Protein 3ST7 (pdb70)

Secondary structure (DSSP, 8-state):
-EEEETTTSHHHHHHHHHHHHH--PPEEE--TT--HHHHHHHHHH-SEEEE---SB-TT-STT-SSS--BHHHHHHHHHTT-SS--EEEEEEEGGGGS-SHHHHHHHHHHHHHHHHHHHH---EEEEEE-EEE-TTPPTTSS-HHHHHHHHHHTT-----S-TT-EEEEEEHHHHHHHHHHHHHT---EETTEE--S--EEEEHHHHHHHHHHHHHHHHHT----TTSHHHHHHHHHHHHTS-TT-S------EETTEEEEEEEE-SSS-EEEEEEE-TT-EEEEEE-SS--EEEEB-SSEEEEEEEETT----EEEEEETTB--EEEE-TTEEEEEEE-SS---B--B----SSS---EE---

Foldseek 3Di:
DEEEEQLLADLNVVLVVVDVVPHPDDYHYHYLPDDPVVLLVDLLVDQAYEYDDDQFHSPDDPVPPDDDRGPLVVSLVSNVNRPRQHAYEAAAAPLLVPPDPNNVSSVVSVVVVVVSCVVRVHHYAYEHFFAEAAFPHDAPPPHVLLVLLLQVLVVHDDDDDDQADKGKYDYSVLVSVQVVCVVVPHADDDPRHRYRPDIDIHTNNRSNVLSNCLNCCLVVQEDFPCVPPVSVRSSNRSLNSHDPVPNDDDWDADDPFFDKTWHHQYAAAFGKIKTKGAAFDKDFQKFFQPKKDKKWAQAAWWWKWWDAPVGDDIDIDTDHNVDTDIDIGDGRIGMMIHGHDNGMIIMGMRHDDPVPGRIGHHGD

InterPro domains:
  IPR001509 NAD-dependent epimerase/dehydratase [PF01370] (3-185)
  IPR011051 RmlC-like cupin domain superfamily [SSF51182] (241-365)
  IPR014710 RmlC-like jelly roll fold [G3DSA:2.60.120.10] (251-369)
  IPR029303 Capsular polysaccharide assembling protein CapF, C-terminal domain [PF14667] (256-365)
  IPR036291 NAD(P)-binding domain superfamily [SSF51735] (1-218)
  IPR050177 Bifunctional lipid A modification and metabolic enzymes [PTHR43245] (1-214)

Nearest PDB structures (foldseek):
  3st7-assembly1_A-2  TM=1.001E+00  e=7.036E-79  Staphylococcus aureus subsp. aureus Mu50
  2zkl-assembly1_A-2  TM=9.894E-01  e=1.187E-71  Staphylococcus aureus
  3vhr-assembly1_A-2  TM=9.778E-01  e=1.138E-66  Staphylococcus aureus subsp. aureus Mu50
  4yrd-assembly1_B  TM=9.609E-01  e=3.369E-65  Staphylococcus aureus subsp. aureus Mu50
  4yrd-assembly1_A  TM=9.686E-01  e=1.888E-64  Staphylococcus aureus subsp. aureus Mu50

Sequence (364 aa):
NIVITGAKGFVGKNLKADLTSTTDHHIFEVHRQTKEEELESALLKADFIVHLAGVNRPEHDKEFSLGNVSYLDHVLDILTRNTKKPAILLSSSIQATQDNPYGESKLQGEQLLREYAEEYGNTVYIYRWPNLFGKWCKPNYNSVIATFCYKIARNEEIQVNDRNVELTLNYVDDIVAEIKRAIEGTPTIENGVPTVPNVFKVTLGEIVDLLYKFKQSRLDRTLPKLDNLFEKDLYSTYLSYLPSTDFSYPLLNVDDRGSFTEFIKTPDRGQVSVNISKPGITKGNHWHHTKNEKFLVVSGKGVIRFRHVNDDEIIEYYVSGDKLEVVDIPVGYTHNIENLGDTDVTIWVNEFDPNQPDTYFLEV

B-factor: mean 70.46, std 17.51, range [41.71, 135.2]

Radius of gyration: 29.25 Å; Cα contacts (8 Å, |Δi|>4): 691; chains: 1; bounding box: 61×77×71 Å

Structure (mmCIF, N/CA/C/O backbone):
data_3ST7
#
_entry.id   3ST7
#
_cell.length_a   119.530
_cell.length_b   119.530
_cell.length_c   129.450
_cell.angle_alpha   90.000
_cell.angle_beta   90.000
_cell.angle_gamma   120.000
#
_symmetry.space_group_name_H-M   'P 32 2 1'
#
loop_
_entity.id
_entity.type
_entity.pdbx_description
1 polymer 'Capsular polysaccharide synthesis enzyme Cap5F'
2 non-polymer 'ZINC ION'
3 non-polymer GLYCEROL
4 water water
#
loop_
_atom_site.group_PDB
_atom_site.id
_atom_site.type_symbol
_atom_site.label_atom_id
_atom_site.label_alt_id
_atom_site.label_comp_id
_atom_site.label_asym_id
_atom_site.label_entity_id
_atom_site.label_seq_id
_atom_site.pdbx_PDB_ins_code
_atom_site.Cartn_x
_atom_site.Cartn_y
_atom_site.Cartn_z
_atom_site.occupancy
_atom_site.B_iso_or_equiv
_atom_site.auth_seq_id
_atom_site.auth_comp_id
_atom_site.auth_asym_id
_atom_site.auth_atom_id
_atom_site.pdbx_PDB_model_num
ATOM 9 N N . ASN A 1 2 ? -56.122 42.205 7.996 1.00 92.90 2 ASN A N 1
ATOM 10 C CA . ASN A 1 2 ? -56.240 41.737 6.609 1.00 89.31 2 ASN A CA 1
ATOM 11 C C . ASN A 1 2 ? -55.076 40.817 6.194 1.00 84.33 2 ASN A C 1
ATOM 12 O O . ASN A 1 2 ? -53.914 41.228 6.195 1.00 83.78 2 ASN A O 1
ATOM 17 N N . ILE A 1 3 ? -55.397 39.581 5.826 1.00 79.91 3 ILE A N 1
ATOM 18 C CA . ILE A 1 3 ? -54.378 38.586 5.454 1.00 75.35 3 ILE A CA 1
ATOM 19 C C . ILE A 1 3 ? -54.545 38.154 4.008 1.00 73.68 3 ILE A C 1
ATOM 20 O O . ILE A 1 3 ? -55.612 37.667 3.632 1.00 73.71 3 ILE A O 1
ATOM 25 N N . VAL A 1 4 ? -53.518 38.335 3.183 1.00 71.95 4 VAL A N 1
ATOM 26 C CA . VAL A 1 4 ? -53.638 37.807 1.836 1.00 70.70 4 VAL A CA 1
ATOM 27 C C . VAL A 1 4 ? -52.848 36.535 1.691 1.00 67.62 4 VAL A C 1
ATOM 28 O O . VAL A 1 4 ? -51.736 36.410 2.184 1.00 66.37 4 VAL A O 1
ATOM 32 N N . ILE A 1 5 ? -53.486 35.578 1.040 1.00 66.78 5 ILE A N 1
ATOM 33 C CA . ILE A 1 5 ? -52.905 34.296 0.751 1.00 64.32 5 ILE A CA 1
ATOM 34 C C . ILE A 1 5 ? -52.739 34.222 -0.754 1.00 64.92 5 ILE A C 1
ATOM 35 O O . ILE A 1 5 ? -53.722 34.126 -1.480 1.00 66.16 5 ILE A O 1
ATOM 40 N N . THR A 1 6 ? -51.506 34.300 -1.233 1.00 64.65 6 THR A N 1
ATOM 41 C CA . THR A 1 6 ? -51.250 34.041 -2.650 1.00 65.19 6 THR A CA 1
ATOM 42 C C . THR A 1 6 ? -51.152 32.516 -2.801 1.00 63.95 6 THR A C 1
ATOM 43 O O . THR A 1 6 ? -50.863 31.810 -1.839 1.00 61.83 6 THR A O 1
ATOM 47 N N . GLY A 1 7 ? -51.426 32.015 -3.999 1.00 65.16 7 GLY A N 1
ATOM 48 C CA . GLY A 1 7 ? -51.478 30.581 -4.240 1.00 64.17 7 GLY A CA 1
ATOM 49 C C . GLY A 1 7 ? -52.617 29.957 -3.470 1.00 64.23 7 GLY A C 1
ATOM 50 O O . GLY A 1 7 ? -52.524 28.803 -3.046 1.00 62.77 7 GLY A O 1
ATOM 51 N N . ALA A 1 8 ? -53.704 30.710 -3.309 1.00 65.99 8 ALA A N 1
ATOM 52 C CA . ALA A 1 8 ? -54.818 30.303 -2.439 1.00 66.31 8 ALA A CA 1
ATOM 53 C C . ALA A 1 8 ? -55.559 29.044 -2.884 1.00 66.39 8 ALA A C 1
ATOM 54 O O . ALA A 1 8 ? -56.266 28.433 -2.087 1.00 65.67 8 ALA A O 1
ATOM 56 N N . LYS A 1 9 ? -55.408 28.668 -4.148 1.00 67.54 9 LYS A N 1
ATOM 57 C CA . LYS A 1 9 ? -56.110 27.511 -4.705 1.00 68.49 9 LYS A CA 1
ATOM 58 C C . LYS A 1 9 ? -55.239 26.256 -4.626 1.00 66.11 9 LYS A C 1
ATOM 59 O O . LYS A 1 9 ? -55.648 25.167 -5.050 1.00 66.48 9 LYS A O 1
ATOM 65 N N . GLY A 1 10 ? -54.036 26.407 -4.093 1.00 63.68 10 GLY A N 1
ATOM 66 C CA . GLY A 1 10 ? -53.166 25.277 -3.898 1.00 61.47 10 GLY A CA 1
ATOM 67 C C . GLY A 1 10 ? -53.517 24.523 -2.630 1.00 60.01 10 GLY A C 1
ATOM 68 O O . GLY A 1 10 ? -54.307 24.975 -1.787 1.00 59.89 10 GLY A O 1
ATOM 69 N N . PHE A 1 11 ? -52.902 23.362 -2.509 1.00 58.49 11 PHE A N 1
ATOM 70 C CA . PHE A 1 11 ? -53.014 22.477 -1.357 1.00 56.71 11 PHE A CA 1
ATOM 71 C C . PHE A 1 11 ? -52.918 23.196 -0.012 1.00 55.09 11 PHE A C 1
ATOM 72 O O . PHE A 1 11 ? -53.864 23.166 0.763 1.00 54.67 11 PHE A O 1
ATOM 80 N N . VAL A 1 12 ? -51.801 23.861 0.259 1.00 54.33 12 VAL A N 1
ATOM 81 C CA . VAL A 1 12 ? -51.634 24.538 1.555 1.00 53.60 12 VAL A CA 1
ATOM 82 C C . VAL A 1 12 ? -52.631 25.707 1.708 1.00 55.26 12 VAL A C 1
ATOM 83 O O . VAL A 1 12 ? -53.199 25.907 2.777 1.00 54.97 12 VAL A O 1
ATOM 87 N N . GLY A 1 13 ? -52.841 26.464 0.623 1.00 56.95 13 GLY A N 1
ATOM 88 C CA . GLY A 1 13 ? -53.721 27.613 0.623 1.00 58.64 13 GLY A CA 1
ATOM 89 C C . GLY A 1 13 ? -55.132 27.255 1.020 1.00 59.69 13 GLY A C 1
ATOM 90 O O . GLY A 1 13 ? -55.697 27.880 1.906 1.00 60.01 13 GLY A O 1
ATOM 91 N N . LYS A 1 14 ? -55.700 26.241 0.369 1.00 60.71 14 LYS A N 1
ATOM 92 C CA . LYS A 1 14 ? -57.050 25.763 0.694 1.00 61.99 14 LYS A CA 1
ATOM 93 C C . LYS A 1 14 ? -57.134 25.365 2.164 1.00 60.50 14 LYS A C 1
ATOM 94 O O . LYS A 1 14 ? -58.090 25.714 2.844 1.00 61.75 14 LYS A O 1
ATOM 100 N N . ASN A 1 15 ? -56.118 24.654 2.640 1.00 58.45 15 ASN A N 1
ATOM 101 C CA . ASN A 1 15 ? -56.029 24.250 4.033 1.00 57.28 15 ASN A CA 1
ATOM 102 C C . ASN A 1 15 ? -55.928 25.404 5.006 1.00 58.06 15 ASN A C 1
ATOM 103 O O . ASN A 1 15 ? -56.635 25.422 6.016 1.00 58.72 15 ASN A O 1
ATOM 108 N N . LEU A 1 16 ? -55.050 26.365 4.705 1.00 57.87 16 LEU A N 1
ATOM 109 C CA . LEU A 1 16 ? -54.853 27.518 5.557 1.00 58.38 16 LEU A CA 1
ATOM 110 C C . LEU A 1 16 ? -56.115 28.374 5.581 1.00 60.30 16 LEU A C 1
ATOM 111 O O . LEU A 1 16 ? -56.526 28.873 6.627 1.00 60.50 16 LEU A O 1
ATOM 116 N N . LYS A 1 17 ? -56.723 28.530 4.416 1.00 61.51 17 LYS A N 1
ATOM 117 C CA . LYS A 1 17 ? -57.927 29.335 4.276 1.00 64.46 17 LYS A CA 1
ATOM 118 C C . LYS A 1 17 ? -59.062 28.750 5.130 1.00 64.14 17 LYS A C 1
ATOM 119 O O . LYS A 1 17 ? -59.688 29.473 5.901 1.00 65.74 17 LYS A O 1
ATOM 125 N N . ALA A 1 18 ? -59.316 27.449 5.000 1.00 62.46 18 ALA A N 1
ATOM 126 C CA . ALA A 1 18 ? -60.386 26.808 5.760 1.00 62.13 18 ALA A CA 1
ATOM 127 C C . ALA A 1 18 ? -60.173 27.015 7.253 1.00 61.53 18 ALA A C 1
ATOM 128 O O . ALA A 1 18 ? -61.107 27.402 7.955 1.00 62.91 18 ALA A O 1
ATOM 130 N N . ASP A 1 19 ? -58.946 26.789 7.722 1.00 59.50 19 ASP A N 1
ATOM 131 C CA . ASP A 1 19 ? -58.610 27.028 9.121 1.00 60.09 19 ASP A CA 1
ATOM 132 C C . ASP A 1 19 ? -58.803 28.461 9.601 1.00 62.47 19 ASP A C 1
ATOM 133 O O . ASP A 1 19 ? -59.441 28.687 10.628 1.00 63.91 19 ASP A O 1
ATOM 138 N N . LEU A 1 20 ? -58.246 29.423 8.867 1.00 63.61 20 LEU A N 1
ATOM 139 C CA . LEU A 1 20 ? -58.235 30.819 9.291 1.00 65.95 20 LEU A CA 1
ATOM 140 C C . LEU A 1 20 ? -59.620 31.404 9.409 1.00 68.79 20 LEU A C 1
ATOM 141 O O . LEU A 1 20 ? -59.901 32.124 10.363 1.00 70.29 20 LEU A O 1
ATOM 146 N N . THR A 1 21 ? -60.485 31.099 8.448 1.00 70.13 21 THR A N 1
ATOM 147 C CA . THR A 1 21 ? -61.850 31.607 8.489 1.00 74.01 21 THR A CA 1
ATOM 148 C C . THR A 1 21 ? -62.659 30.917 9.589 1.00 74.32 21 THR A C 1
ATOM 149 O O . THR A 1 21 ? -63.658 31.459 10.057 1.00 76.89 21 THR A O 1
ATOM 153 N N . SER A 1 22 ? -62.215 29.734 10.005 1.00 72.43 22 SER A N 1
ATOM 154 C CA . SER A 1 22 ? -62.853 29.006 11.093 1.00 72.72 22 SER A CA 1
ATOM 155 C C . SER A 1 22 ? -62.335 29.382 12.471 1.00 72.70 22 SER A C 1
ATOM 156 O O . SER A 1 22 ? -63.125 29.509 13.387 1.00 74.43 22 SER A O 1
ATOM 159 N N . THR A 1 23 ? -61.026 29.554 12.631 1.00 71.35 23 THR A N 1
ATOM 160 C CA . THR A 1 23 ? -60.464 29.755 13.965 1.00 71.30 23 THR A CA 1
ATOM 161 C C . THR A 1 23 ? -60.090 31.202 14.319 1.00 73.74 23 THR A C 1
ATOM 162 O O . THR A 1 23 ? -59.572 31.449 15.413 1.00 74.24 23 THR A O 1
ATOM 166 N N . THR A 1 24 ? -60.337 32.156 13.417 1.00 75.23 24 THR A N 1
ATOM 167 C CA . THR A 1 24 ? -59.963 33.555 13.670 1.00 77.18 24 THR A CA 1
ATOM 168 C C . THR A 1 24 ? -60.975 34.540 13.101 1.00 80.32 24 THR A C 1
ATOM 169 O O . THR A 1 24 ? -61.847 34.159 12.322 1.00 80.47 24 THR A O 1
ATOM 173 N N . ASP A 1 25 ? -60.831 35.812 13.487 1.00 83.22 25 ASP A N 1
ATOM 174 C CA . ASP A 1 25 ? -61.682 36.904 12.996 1.00 86.50 25 ASP A CA 1
ATOM 175 C C . ASP A 1 25 ? -61.032 37.706 11.846 1.00 86.28 25 ASP A C 1
ATOM 176 O O . ASP A 1 25 ? -61.581 38.735 11.415 1.00 88.64 25 ASP A O 1
ATOM 181 N N . HIS A 1 26 ? -59.874 37.246 11.362 1.00 82.95 26 HIS A N 1
ATOM 182 C CA . HIS A 1 26 ? -59.150 37.941 10.295 1.00 82.69 26 HIS A CA 1
ATOM 183 C C . HIS A 1 26 ? -59.930 37.940 8.995 1.00 83.25 26 HIS A C 1
ATOM 184 O O . HIS A 1 26 ? -60.667 37.002 8.720 1.00 81.95 26 HIS A O 1
ATOM 191 N N . HIS A 1 27 ? -59.786 39.005 8.209 1.00 85.04 27 HIS A N 1
ATOM 192 C CA . HIS A 1 27 ? -60.372 39.035 6.875 1.00 86.26 27 HIS A CA 1
ATOM 193 C C . HIS A 1 27 ? -59.382 38.374 5.901 1.00 83.27 27 HIS A C 1
ATOM 194 O O . HIS A 1 27 ? -58.232 38.812 5.775 1.00 82.78 27 HIS A O 1
ATOM 201 N N . ILE A 1 28 ? -59.819 37.307 5.236 1.00 81.25 28 ILE A N 1
ATOM 202 C CA . ILE A 1 28 ? -58.930 36.535 4.371 1.00 78.37 28 ILE A CA 1
ATOM 203 C C . ILE A 1 28 ? -59.163 36.866 2.895 1.00 79.99 28 ILE A C 1
ATOM 204 O O . ILE A 1 28 ? -60.291 36.798 2.397 1.00 81.69 28 ILE A O 1
ATOM 209 N N . PHE A 1 29 ? -58.094 37.250 2.205 1.00 79.56 29 PHE A N 1
ATOM 210 C CA . PHE A 1 29 ? -58.194 37.620 0.802 1.00 81.57 29 PHE A CA 1
ATOM 211 C C . PHE A 1 29 ? -57.438 36.589 0.015 1.00 79.57 29 PHE A C 1
ATOM 212 O O . PHE A 1 29 ? -56.232 36.453 0.175 1.00 78.00 29 PHE A O 1
ATOM 220 N N . GLU A 1 30 ? -58.134 35.875 -0.851 1.00 80.47 30 GLU A N 1
ATOM 221 C CA . GLU A 1 30 ? -57.509 34.792 -1.595 1.00 79.69 30 GLU A CA 1
ATOM 222 C C . GLU A 1 30 ? -57.054 35.288 -2.939 1.00 80.74 30 GLU A C 1
ATOM 223 O O . GLU A 1 30 ? -57.858 35.825 -3.686 1.00 83.21 30 GLU A O 1
ATOM 229 N N . VAL A 1 31 ? -55.781 35.115 -3.272 1.00 79.57 31 VAL A N 1
ATOM 230 C CA . VAL A 1 31 ? -55.374 35.374 -4.657 1.00 81.36 31 VAL A CA 1
ATOM 231 C C . VAL A 1 31 ? -54.778 34.138 -5.305 1.00 80.70 31 VAL A C 1
ATOM 232 O O . VAL A 1 31 ? -54.148 33.316 -4.640 1.00 78.23 31 VAL A O 1
ATOM 236 N N . HIS A 1 32 ? -55.013 34.006 -6.604 1.00 83.57 32 HIS A N 1
ATOM 237 C CA . HIS A 1 32 ? -54.625 32.806 -7.323 1.00 84.55 32 HIS A CA 1
ATOM 238 C C . HIS A 1 32 ? -54.343 33.069 -8.799 1.00 87.59 32 HIS A C 1
ATOM 239 O O . HIS A 1 32 ? -54.141 34.218 -9.221 1.00 88.98 32 HIS A O 1
ATOM 246 N N . ARG A 1 33 ? -54.317 31.987 -9.575 1.00 89.25 33 ARG A N 1
ATOM 247 C CA . ARG A 1 33 ? -53.973 32.050 -10.998 1.00 92.43 33 ARG A CA 1
ATOM 248 C C . ARG A 1 33 ? -54.954 32.933 -11.778 1.00 95.52 33 ARG A C 1
ATOM 249 O O . ARG A 1 33 ? -54.540 33.823 -12.536 1.00 97.28 33 ARG A O 1
ATOM 257 N N . GLN A 1 34 ? -56.249 32.709 -11.544 1.00 96.54 34 GLN A N 1
ATOM 258 C CA . GLN A 1 34 ? -57.322 33.398 -12.277 1.00 99.90 34 GLN A CA 1
ATOM 259 C C . GLN A 1 34 ? -57.622 34.823 -11.794 1.00 100.20 34 GLN A C 1
ATOM 260 O O . GLN A 1 34 ? -58.425 35.512 -12.419 1.00 103.33 34 GLN A O 1
ATOM 266 N N . THR A 1 35 ? -57.002 35.252 -10.690 1.00 97.04 35 THR A N 1
ATOM 267 C CA . THR A 1 35 ? -57.263 36.571 -10.101 1.00 96.83 35 THR A CA 1
ATOM 268 C C . THR A 1 35 ? -56.912 37.708 -11.061 1.00 98.92 35 THR A C 1
ATOM 269 O O . THR A 1 35 ? -55.756 37.852 -11.457 1.00 97.93 35 THR A O 1
ATOM 273 N N . LYS A 1 36 ? -57.925 38.501 -11.426 1.00 101.50 36 LYS A N 1
ATOM 274 C CA . LYS A 1 36 ? -57.753 39.687 -12.279 1.00 103.95 36 LYS A CA 1
ATOM 275 C C . LYS A 1 36 ? -56.689 40.612 -11.694 1.00 102.36 36 LYS A C 1
ATOM 276 O O . LYS A 1 36 ? -56.534 40.694 -10.475 1.00 100.53 36 LYS A O 1
ATOM 282 N N . GLU A 1 37 ? -55.956 41.295 -12.562 1.00 102.81 37 GLU A N 1
ATOM 283 C CA . GLU A 1 37 ? -54.857 42.142 -12.126 1.00 101.72 37 GLU A CA 1
ATOM 284 C C . GLU A 1 37 ? -55.275 43.227 -11.126 1.00 102.29 37 GLU A C 1
ATOM 285 O O . GLU A 1 37 ? -54.546 43.515 -10.183 1.00 100.66 37 GLU A O 1
ATOM 291 N N . GLU A 1 38 ? -56.450 43.813 -11.324 1.00 104.75 38 GLU A N 1
ATOM 292 C CA . GLU A 1 38 ? -56.889 44.938 -10.495 1.00 106.21 38 GLU A CA 1
ATOM 293 C C . GLU A 1 38 ? -57.233 44.536 -9.054 1.00 103.74 38 GLU A C 1
ATOM 294 O O . GLU A 1 38 ? -56.922 45.263 -8.111 1.00 103.39 38 GLU A O 1
ATOM 300 N N . GLU A 1 39 ? -57.847 43.368 -8.888 1.00 101.88 39 GLU A N 1
ATOM 301 C CA . GLU A 1 39 ? -58.163 42.859 -7.548 1.00 100.00 39 GLU A CA 1
ATOM 302 C C . GLU A 1 39 ? -56.959 42.308 -6.760 1.00 95.57 39 GLU A C 1
ATOM 303 O O . GLU A 1 39 ? -57.037 42.169 -5.547 1.00 94.18 39 GLU A O 1
ATOM 309 N N . LEU A 1 40 ? -55.861 42.015 -7.460 1.00 93.30 40 LEU A N 1
ATOM 310 C CA . LEU A 1 40 ? -54.578 41.667 -6.847 1.00 89.49 40 LEU A CA 1
ATOM 311 C C . LEU A 1 40 ? -53.987 42.894 -6.176 1.00 90.14 40 LEU A C 1
ATOM 312 O O . LEU A 1 40 ? -53.596 42.848 -5.013 1.00 88.38 40 LEU A O 1
ATOM 317 N N . GLU A 1 41 ? -53.902 43.981 -6.945 1.00 92.51 41 GLU A N 1
ATOM 318 C CA . GLU A 1 41 ? -53.422 45.268 -6.466 1.00 94.01 41 GLU A CA 1
ATOM 319 C C . GLU A 1 41 ? -54.277 45.695 -5.277 1.00 94.61 41 GLU A C 1
ATOM 320 O O . GLU A 1 41 ? -53.765 46.171 -4.266 1.00 94.10 41 GLU A O 1
ATOM 326 N N . SER A 1 42 ? -55.583 45.487 -5.408 1.00 95.65 42 SER A N 1
ATOM 327 C CA . SER A 1 42 ? -56.550 45.887 -4.407 1.00 96.95 42 SER A CA 1
ATOM 328 C C . SER A 1 42 ? -56.319 45.157 -3.086 1.00 93.91 42 SER A C 1
ATOM 329 O O . SER A 1 42 ? -56.212 45.784 -2.030 1.00 94.74 42 SER A O 1
ATOM 332 N N . ALA A 1 43 ? -56.226 43.834 -3.155 1.00 90.34 43 ALA A N 1
ATOM 333 C CA . ALA A 1 43 ? -55.968 43.014 -1.976 1.00 87.16 43 ALA A CA 1
ATOM 334 C C . ALA A 1 43 ? -54.617 43.317 -1.313 1.00 85.66 43 ALA A C 1
ATOM 335 O O . ALA A 1 43 ? -54.543 43.451 -0.089 1.00 85.78 43 ALA A O 1
ATOM 337 N N . LEU A 1 44 ? -53.559 43.435 -2.112 1.00 84.67 44 LEU A N 1
ATOM 338 C CA . LEU A 1 44 ? -52.219 43.669 -1.575 1.00 83.50 44 LEU A CA 1
ATOM 339 C C . LEU 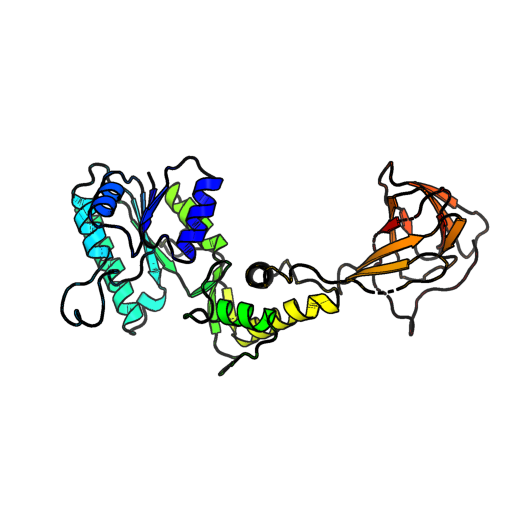A 1 44 ? -52.086 44.990 -0.839 1.00 86.01 44 LEU A C 1
ATOM 340 O O . LEU A 1 44 ? -51.394 45.067 0.164 1.00 85.71 44 LEU A O 1
ATOM 345 N N . LEU A 1 45 ? -52.748 46.027 -1.338 1.00 89.36 45 LEU A N 1
ATOM 346 C CA . LEU A 1 45 ? -52.685 47.351 -0.719 1.00 92.46 45 LEU A CA 1
ATOM 347 C C . LEU A 1 45 ? -53.421 47.428 0.618 1.00 93.44 45 LEU A C 1
ATOM 348 O O . LEU A 1 45 ? -53.057 48.242 1.470 1.00 95.10 45 LEU A O 1
ATOM 353 N N . LYS A 1 46 ? -54.445 46.585 0.789 1.00 92.66 46 LYS A N 1
ATOM 354 C CA . LYS A 1 46 ? -55.237 46.517 2.022 1.00 93.34 46 LYS A CA 1
ATOM 355 C C . LYS A 1 46 ? -54.553 45.678 3.099 1.00 90.39 46 LYS A C 1
ATOM 356 O O . LYS A 1 46 ? -55.007 45.655 4.247 1.00 91.23 46 LYS A O 1
ATOM 362 N N . ALA A 1 47 ? -53.480 44.984 2.723 1.00 87.12 47 ALA A N 1
ATOM 363 C CA . ALA A 1 47 ? -52.960 43.850 3.491 1.00 83.67 47 ALA A CA 1
ATOM 364 C C . ALA A 1 47 ? -52.150 44.201 4.739 1.00 83.41 47 ALA A C 1
ATOM 365 O O . ALA A 1 47 ? -51.367 45.144 4.727 1.00 84.92 47 ALA A O 1
ATOM 367 N N . ASP A 1 48 ? -52.323 43.404 5.792 1.00 81.51 48 ASP A N 1
ATOM 368 C CA . ASP A 1 48 ? -51.540 43.520 7.017 1.00 81.10 48 ASP A CA 1
ATOM 369 C C . ASP A 1 48 ? -50.533 42.387 7.171 1.00 77.71 48 ASP A C 1
ATOM 370 O O . ASP A 1 48 ? -49.553 42.530 7.911 1.00 77.88 48 ASP A O 1
ATOM 375 N N . PHE A 1 49 ? -50.799 41.261 6.501 1.00 74.25 49 PHE A N 1
ATOM 376 C CA . PHE A 1 49 ? -49.899 40.116 6.460 1.00 70.64 49 PHE A CA 1
ATOM 377 C C . PHE A 1 49 ? -50.010 39.458 5.070 1.00 69.08 49 PHE A C 1
ATOM 378 O O . PHE A 1 49 ? -51.118 39.297 4.543 1.00 69.49 49 PHE A O 1
ATOM 386 N N . ILE A 1 50 ? -48.878 39.095 4.467 1.00 67.14 50 ILE A N 1
ATOM 387 C CA . ILE A 1 50 ? -48.885 38.358 3.200 1.00 65.13 50 ILE A CA 1
ATOM 388 C C . ILE A 1 50 ? -48.381 36.929 3.409 1.00 62.57 50 ILE A C 1
ATOM 389 O O . ILE A 1 50 ? -47.244 36.721 3.859 1.00 61.81 50 ILE A O 1
ATOM 394 N N . VAL A 1 51 ? -49.219 35.946 3.083 1.00 60.85 51 VAL A N 1
ATOM 395 C CA . VAL A 1 51 ? -48.790 34.562 3.147 1.00 58.79 51 VAL A CA 1
ATOM 396 C C . VAL A 1 51 ? -48.538 34.148 1.712 1.00 59.24 51 VAL A C 1
ATOM 397 O O . VAL A 1 51 ? -49.481 33.931 0.946 1.00 59.60 51 VAL A O 1
ATOM 401 N N . HIS A 1 52 ? -47.264 34.075 1.331 1.00 59.74 52 HIS A N 1
ATOM 402 C CA . HIS A 1 52 ? -46.929 33.872 -0.072 1.00 61.01 52 HIS A CA 1
ATOM 403 C C . HIS A 1 52 ? -46.641 32.421 -0.431 1.00 60.56 52 HIS A C 1
ATOM 404 O O . HIS A 1 52 ? -45.533 31.931 -0.263 1.00 59.79 52 HIS A O 1
ATOM 411 N N . LEU A 1 53 ? -47.658 31.774 -0.984 1.00 62.02 53 LEU A N 1
ATOM 412 C CA . LEU A 1 53 ? -47.668 30.339 -1.209 1.00 62.75 53 LEU A CA 1
ATOM 413 C C . LEU A 1 53 ? -47.619 29.997 -2.699 1.00 65.34 53 LEU A C 1
ATOM 414 O O . LEU A 1 53 ? -47.478 28.839 -3.066 1.00 64.57 53 LEU A O 1
ATOM 419 N N . ALA A 1 54 ? -47.733 31.010 -3.552 1.00 69.37 54 ALA A N 1
ATOM 420 C CA . ALA A 1 54 ? -47.749 30.813 -5.000 1.00 73.44 54 ALA A CA 1
ATOM 421 C C . ALA A 1 54 ? -46.471 30.164 -5.530 1.00 75.58 54 ALA A C 1
ATOM 422 O O . ALA A 1 54 ? -45.396 30.347 -4.969 1.00 75.31 54 ALA A O 1
ATOM 424 N N . GLY A 1 55 ? -46.600 29.412 -6.623 1.00 79.25 55 GLY A N 1
ATOM 425 C CA . GLY A 1 55 ? -45.434 28.933 -7.392 1.00 83.65 55 GLY A CA 1
ATOM 426 C C . GLY A 1 55 ? -44.564 30.066 -7.952 1.00 87.29 55 GLY A C 1
ATOM 427 O O . GLY A 1 55 ? -44.925 31.246 -7.843 1.00 88.16 55 GLY A O 1
ATOM 428 N N . VAL A 1 56 ? -43.432 29.716 -8.567 1.00 90.08 56 VAL A N 1
ATOM 429 C CA . VAL A 1 56 ? -42.424 30.722 -8.940 1.00 93.74 56 VAL A CA 1
ATOM 430 C C . VAL A 1 56 ? -42.803 31.581 -10.197 1.00 97.28 56 VAL A C 1
ATOM 431 O O . VAL A 1 56 ? -42.455 32.776 -10.285 1.00 97.92 56 VAL A O 1
ATOM 435 N N . ASN A 1 57 ? -43.539 30.957 -11.129 1.00 100.22 57 ASN A N 1
ATOM 436 C CA . ASN A 1 57 ? -43.991 31.579 -12.393 1.00 104.14 57 ASN A CA 1
ATOM 437 C C . ASN A 1 57 ? -45.402 32.192 -12.293 1.00 105.75 57 ASN A C 1
ATOM 438 O O . ASN A 1 57 ? -46.254 31.720 -11.510 1.00 104.26 57 ASN A O 1
ATOM 443 N N . ARG A 1 58 ? -45.638 33.241 -13.087 1.00 109.11 58 ARG A N 1
ATOM 444 C CA . ARG A 1 58 ? -46.953 33.900 -13.133 1.00 111.83 58 ARG A CA 1
ATOM 445 C C . ARG A 1 58 ? -47.986 33.017 -13.850 1.00 113.95 58 ARG A C 1
ATOM 446 O O . ARG A 1 58 ? -47.636 32.313 -14.810 1.00 115.26 58 ARG A O 1
ATOM 454 N N . PRO A 1 59 ? -49.255 33.032 -13.375 1.00 114.94 59 PRO A N 1
ATOM 455 C CA . PRO A 1 59 ? -50.406 32.446 -14.089 1.00 116.73 59 PRO A CA 1
ATOM 456 C C . PRO A 1 59 ? -50.401 32.671 -15.608 1.00 119.63 59 PRO A C 1
ATOM 457 O O . PRO A 1 59 ? -50.865 31.805 -16.354 1.00 120.53 59 PRO A O 1
ATOM 461 N N . GLU A 1 60 ? -49.874 33.819 -16.044 1.00 121.18 60 GLU A N 1
ATOM 462 C CA . GLU A 1 60 ? -49.800 34.177 -17.472 1.00 124.40 60 GLU A CA 1
ATOM 463 C C . GLU A 1 60 ? -48.705 33.426 -18.243 1.00 124.70 60 GLU A C 1
ATOM 464 O O . GLU A 1 60 ? -48.763 33.350 -19.481 1.00 127.04 60 GLU A O 1
ATOM 470 N N . HIS A 1 61 ? -47.717 32.883 -17.517 1.00 122.58 61 HIS A N 1
ATOM 471 C CA . HIS A 1 61 ? -46.633 32.100 -18.137 1.00 122.84 61 HIS A CA 1
ATOM 472 C C . HIS A 1 61 ? -47.139 30.836 -18.852 1.00 123.60 61 HIS A C 1
ATOM 473 O O . HIS A 1 61 ? -47.816 29.972 -18.267 1.00 122.31 61 HIS A O 1
ATOM 480 N N . ASP A 1 62 ? -46.781 30.765 -20.131 1.00 125.55 62 ASP A N 1
ATOM 481 C CA . ASP A 1 62 ? -47.190 29.716 -21.040 1.00 126.92 62 ASP A CA 1
ATOM 482 C C . ASP A 1 62 ? -46.092 29.658 -22.108 1.00 128.37 62 ASP A C 1
ATOM 483 O O . ASP A 1 62 ? -45.064 30.353 -21.989 1.00 127.86 62 ASP A O 1
ATOM 488 N N . LYS A 1 63 ? -46.310 28.850 -23.152 1.00 129.96 63 LYS A N 1
ATOM 489 C CA . LYS A 1 63 ? -45.287 28.580 -24.178 1.00 130.97 63 LYS A CA 1
ATOM 490 C C . LYS A 1 63 ? -44.711 29.829 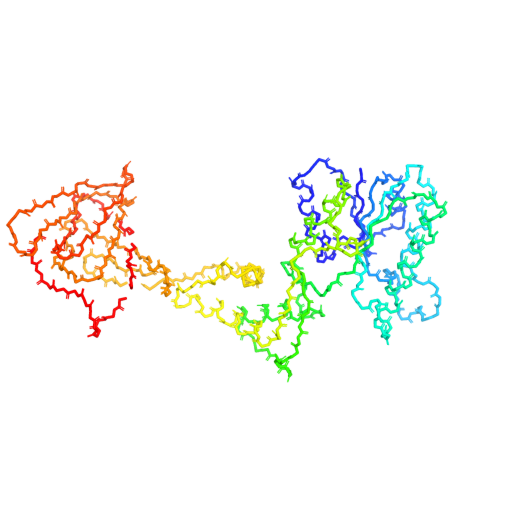-24.867 1.00 131.56 63 LYS A C 1
ATOM 491 O O . LYS A 1 63 ? -43.564 29.790 -25.332 1.00 132.41 63 LYS A O 1
ATOM 497 N N . GLU A 1 64 ? -45.489 30.922 -24.916 1.00 130.78 64 GLU A N 1
ATOM 498 C CA . GLU A 1 64 ? -45.068 32.188 -25.571 1.00 130.86 64 GLU A CA 1
ATOM 499 C C . GLU A 1 64 ? -43.825 32.795 -24.901 1.00 127.47 64 GLU A C 1
ATOM 500 O O . GLU A 1 64 ? -42.847 33.127 -25.592 1.00 128.61 64 GLU A O 1
ATOM 506 N N . PHE A 1 65 ? -43.882 32.904 -23.560 1.00 122.59 65 PHE A N 1
ATOM 507 C CA . PHE A 1 65 ? -42.829 33.513 -22.714 1.00 118.47 65 PHE A CA 1
ATOM 508 C C . PHE A 1 65 ? -41.767 32.508 -22.238 1.00 115.40 65 PHE A C 1
ATOM 509 O O . PHE A 1 65 ? -41.854 31.950 -21.131 1.00 112.89 65 PHE A O 1
ATOM 517 N N . SER A 1 66 ? -40.780 32.280 -23.100 1.00 114.91 66 SER A N 1
ATOM 518 C CA . SER A 1 66 ? -39.579 31.538 -22.748 1.00 111.85 66 SER A CA 1
ATOM 519 C C . SER A 1 66 ? -38.523 32.555 -22.311 1.00 109.69 66 SER A C 1
ATOM 520 O O . SER A 1 66 ? -37.728 32.301 -21.402 1.00 108.20 66 SER A O 1
ATOM 523 N N . LEU A 1 67 ? -38.550 33.715 -22.960 1.00 109.11 67 LEU A N 1
ATOM 524 C CA . LEU A 1 67 ? -37.757 34.882 -22.575 1.00 106.72 67 LEU A CA 1
ATOM 525 C C . LEU A 1 67 ? -38.622 35.816 -21.723 1.00 104.41 67 LEU A C 1
ATOM 526 O O . LEU A 1 67 ? -39.845 35.852 -21.890 1.00 105.07 67 LEU A O 1
ATOM 531 N N . GLY A 1 68 ? -38.002 36.560 -20.809 1.00 101.43 68 GLY A N 1
ATOM 532 C CA . GLY A 1 68 ? -38.726 37.561 -20.020 1.00 98.34 68 GLY A CA 1
ATOM 533 C C . GLY A 1 68 ? -38.873 37.261 -18.539 1.00 93.88 68 GLY A C 1
ATOM 534 O O . GLY A 1 68 ? -38.919 36.103 -18.139 1.00 92.38 68 GLY A O 1
ATOM 535 N N . ASN A 1 69 ? -38.941 38.324 -17.735 1.00 92.01 69 ASN A N 1
ATOM 536 C CA . ASN A 1 69 ? -39.149 38.235 -16.287 1.00 88.22 69 ASN A CA 1
ATOM 537 C C . ASN A 1 69 ? -40.591 37.866 -15.960 1.00 86.52 69 ASN A C 1
ATOM 538 O O . ASN A 1 69 ? -41.498 38.693 -16.019 1.00 86.90 69 ASN A O 1
ATOM 543 N N . VAL A 1 70 ? -40.779 36.607 -15.605 1.00 83.94 70 VAL A N 1
ATOM 544 C CA . VAL A 1 70 ? -42.089 36.079 -15.293 1.00 82.60 70 VAL A CA 1
ATOM 545 C C . VAL A 1 70 ? -42.179 35.718 -13.791 1.00 80.02 70 VAL A C 1
ATOM 546 O O . VAL A 1 70 ? -42.856 34.734 -13.410 1.00 79.20 70 VAL A O 1
ATOM 550 N N . SER A 1 71 ? -41.481 36.490 -12.941 1.00 78.72 71 SER A N 1
ATOM 551 C CA . SER A 1 71 ? -41.457 36.192 -11.496 1.00 75.27 71 SER A CA 1
ATOM 552 C C . SER A 1 71 ? -42.672 36.783 -10.809 1.00 74.35 71 SER A C 1
ATOM 553 O O . SER A 1 71 ? -42.875 37.991 -10.795 1.00 75.29 71 SER A O 1
ATOM 556 N N . TYR A 1 72 ? -43.483 35.908 -10.238 1.00 72.40 72 TYR A N 1
ATOM 557 C CA . TYR A 1 72 ? -44.685 36.328 -9.545 1.00 71.48 72 TYR A CA 1
ATOM 558 C C . TYR A 1 72 ? -44.422 37.020 -8.201 1.00 70.06 72 TYR A C 1
ATOM 559 O O . TYR A 1 72 ? -45.162 37.925 -7.831 1.00 70.92 72 TYR A O 1
ATOM 568 N N . LEU A 1 73 ? -43.377 36.597 -7.485 1.00 67.92 73 LEU A N 1
ATOM 569 C CA . LEU A 1 73 ? -43.005 37.236 -6.229 1.00 66.85 73 LEU A CA 1
ATOM 570 C C . LEU A 1 73 ? -42.557 38.669 -6.485 1.00 68.55 73 LEU A C 1
ATOM 571 O O . LEU A 1 73 ? -42.950 39.579 -5.757 1.00 68.83 73 LEU A O 1
ATOM 576 N N . ASP A 1 74 ? -41.757 38.859 -7.532 1.00 69.22 74 ASP A N 1
ATOM 577 C CA . ASP A 1 74 ? -41.234 40.176 -7.883 1.00 71.06 74 ASP A CA 1
ATOM 578 C C . ASP A 1 74 ? -42.394 41.126 -8.113 1.00 72.37 74 ASP A C 1
ATOM 579 O O . ASP A 1 74 ? -42.425 42.216 -7.565 1.00 73.39 74 ASP A O 1
ATOM 584 N N . HIS A 1 75 ? -43.365 40.677 -8.899 1.00 72.85 75 HIS A N 1
ATOM 585 C CA . HIS A 1 75 ? -44.563 41.448 -9.199 1.00 74.41 75 HIS A CA 1
ATOM 586 C C . HIS A 1 75 ? -45.363 41.766 -7.931 1.00 73.89 75 HIS A C 1
ATOM 587 O O . HIS A 1 75 ? -45.797 42.903 -7.745 1.00 75.30 75 HIS A O 1
ATOM 594 N N . VAL A 1 76 ? -45.539 40.763 -7.068 1.00 71.63 76 VAL A N 1
ATOM 595 C CA . VAL A 1 76 ? -46.248 40.937 -5.796 1.00 71.48 76 VAL A CA 1
ATOM 596 C C . VAL A 1 76 ? -45.580 41.969 -4.896 1.00 73.26 76 VAL A C 1
ATOM 597 O O . VAL A 1 76 ? -46.254 42.804 -4.294 1.00 75.09 76 VAL A O 1
ATOM 601 N N . LEU A 1 77 ? -44.252 41.911 -4.817 1.00 73.76 77 LEU A N 1
ATOM 602 C CA . LEU A 1 77 ? -43.479 42.849 -4.024 1.00 75.15 77 LEU A CA 1
ATOM 603 C C . LEU A 1 77 ? -43.505 44.208 -4.674 1.00 78.71 77 LEU A C 1
ATOM 604 O O . LEU A 1 77 ? -43.526 45.235 -3.985 1.00 81.12 77 LEU A O 1
ATOM 609 N N . ASP A 1 78 ? -43.494 44.217 -6.001 1.00 80.18 78 ASP A N 1
ATOM 610 C CA . ASP A 1 78 ? -43.544 45.461 -6.747 1.00 83.64 78 ASP A CA 1
ATOM 611 C C . ASP A 1 78 ? -44.787 46.265 -6.349 1.00 85.28 78 ASP A C 1
ATOM 612 O O . ASP A 1 78 ? -44.689 47.459 -6.111 1.00 87.49 78 ASP A O 1
ATOM 617 N N . ILE A 1 79 ? -45.937 45.599 -6.247 1.00 84.88 79 ILE A N 1
ATOM 618 C CA . ILE A 1 79 ? -47.190 46.248 -5.837 1.00 86.52 79 ILE A CA 1
ATOM 619 C C . ILE A 1 79 ? -47.160 46.710 -4.378 1.00 87.45 79 ILE A C 1
ATOM 620 O O . ILE A 1 79 ? -47.582 47.813 -4.073 1.00 89.24 79 ILE A O 1
ATOM 625 N N . LEU A 1 80 ? -46.658 45.860 -3.482 1.00 86.43 80 LEU A N 1
ATOM 626 C CA . LEU A 1 80 ? -46.600 46.191 -2.049 1.00 87.59 80 LEU A CA 1
ATOM 627 C C . LEU A 1 80 ? -45.781 47.444 -1.707 1.00 90.70 80 LEU A C 1
ATOM 628 O O . LEU A 1 80 ? -45.827 47.929 -0.575 1.00 92.14 80 LEU A O 1
ATOM 633 N N . THR A 1 81 ? -45.030 47.952 -2.676 1.00 92.27 81 THR A N 1
ATOM 634 C CA . THR A 1 81 ? -44.297 49.200 -2.504 1.00 95.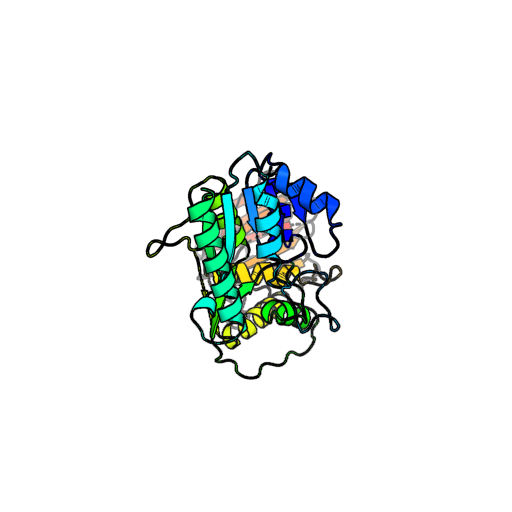99 81 THR A CA 1
ATOM 635 C C . THR A 1 81 ? -45.225 50.322 -2.022 1.00 99.33 81 THR A C 1
ATOM 636 O O . THR A 1 81 ? -44.854 51.107 -1.141 1.00 101.31 81 THR A O 1
ATOM 640 N N . ARG A 1 82 ? -46.437 50.371 -2.577 1.00 100.68 82 ARG A N 1
ATOM 641 C CA . ARG A 1 82 ? -47.412 51.400 -2.215 1.00 103.89 82 ARG A CA 1
ATOM 642 C C . ARG A 1 82 ? -48.130 51.136 -0.888 1.00 103.66 82 ARG A C 1
ATOM 643 O O . ARG A 1 82 ? -48.844 52.007 -0.394 1.00 106.09 82 ARG A O 1
ATOM 651 N N . ASN A 1 83 ? -47.935 49.947 -0.312 1.00 101.02 83 ASN A N 1
ATOM 652 C CA . ASN A 1 83 ? -48.598 49.584 0.950 1.00 100.61 83 ASN A CA 1
ATOM 653 C C . ASN A 1 83 ? -48.059 50.359 2.147 1.00 102.20 83 ASN A C 1
ATOM 654 O O . ASN A 1 83 ? -46.960 50.105 2.646 1.00 100.89 83 ASN A O 1
ATOM 659 N N . THR A 1 84 ? -48.874 51.315 2.578 1.00 105.41 84 THR A N 1
ATOM 660 C CA . THR A 1 84 ? -48.587 52.241 3.677 1.00 107.94 84 THR A CA 1
ATOM 661 C C . THR A 1 84 ? -48.174 51.521 4.960 1.00 106.27 84 THR A C 1
ATOM 662 O O . THR A 1 84 ? -47.130 51.826 5.550 1.00 107.17 84 THR A O 1
ATOM 666 N N . LYS A 1 85 ? -49.013 50.580 5.381 1.00 103.95 85 LYS A N 1
ATOM 667 C CA . LYS A 1 85 ? -48.717 49.708 6.503 1.00 101.75 85 LYS A CA 1
ATOM 668 C C . LYS A 1 85 ? -47.602 48.816 6.003 1.00 98.17 85 LYS A C 1
ATOM 669 O O . LYS A 1 85 ? -47.497 48.578 4.798 1.00 97.70 85 LYS A O 1
ATOM 675 N N . LYS A 1 86 ? -46.722 48.373 6.885 1.00 95.86 86 LYS A N 1
ATOM 676 C CA . LYS A 1 86 ? -45.586 47.599 6.401 1.00 92.22 86 LYS A CA 1
ATOM 677 C C . LYS A 1 86 ? -45.835 46.137 6.688 1.00 87.06 86 LYS A C 1
ATOM 678 O O . LYS A 1 86 ? -45.299 45.602 7.654 1.00 86.47 86 LYS A O 1
ATOM 684 N N . PRO A 1 87 ? -46.669 45.483 5.852 1.00 83.76 87 PRO A N 1
ATOM 685 C CA . PRO A 1 87 ? -47.158 44.142 6.208 1.00 79.75 87 PRO A CA 1
ATOM 686 C C . PRO A 1 87 ? -46.052 43.114 6.215 1.00 75.93 87 PRO A C 1
ATOM 687 O O . PRO A 1 87 ? -45.159 43.141 5.368 1.00 75.01 87 PRO A O 1
ATOM 691 N N . ALA A 1 88 ? -46.110 42.217 7.185 1.00 73.18 88 ALA A N 1
ATOM 692 C CA . ALA A 1 88 ? -45.142 41.148 7.259 1.00 69.68 88 ALA A CA 1
ATOM 693 C C . ALA A 1 88 ? -45.418 40.161 6.126 1.00 66.98 88 ALA A C 1
ATOM 694 O O . ALA A 1 88 ? -46.561 40.037 5.649 1.00 66.56 88 ALA A O 1
ATOM 696 N N . ILE A 1 89 ? -44.361 39.489 5.679 1.00 64.69 89 ILE A N 1
ATOM 697 C CA . ILE A 1 89 ? -44.442 38.594 4.540 1.00 61.88 89 ILE A CA 1
ATOM 698 C C . ILE A 1 89 ? -43.877 37.247 4.939 1.00 60.04 89 ILE A C 1
ATOM 699 O O . ILE A 1 89 ? -42.782 37.172 5.486 1.00 60.51 89 ILE A O 1
ATOM 704 N N . LEU A 1 90 ? -44.621 36.188 4.657 1.00 58.29 90 LEU A N 1
ATOM 705 C CA . LEU A 1 90 ? -44.185 34.829 4.925 1.00 56.70 90 LEU A CA 1
ATOM 706 C C . LEU A 1 90 ? -43.904 34.215 3.568 1.00 56.16 90 LEU A C 1
ATOM 707 O O . LEU A 1 90 ? -44.760 34.256 2.690 1.00 56.11 90 LEU A O 1
ATOM 712 N N . LEU A 1 91 ? -42.706 33.668 3.384 1.00 56.14 91 LEU A N 1
ATOM 713 C CA . LEU A 1 91 ? -42.350 33.023 2.125 1.00 56.11 91 LEU A CA 1
ATOM 714 C C . LEU A 1 91 ? -42.118 31.531 2.308 1.00 55.48 91 LEU A C 1
ATOM 715 O O . LEU A 1 91 ? -41.263 31.111 3.091 1.00 55.99 91 LEU A O 1
ATOM 720 N N . SER A 1 92 ? -42.871 30.727 1.578 1.00 54.83 92 SER A N 1
ATOM 721 C CA . SER A 1 92 ? -42.630 29.302 1.592 1.00 54.40 92 SER A CA 1
ATOM 722 C C . SER A 1 92 ? -41.561 28.956 0.575 1.00 55.39 92 SER A C 1
ATOM 723 O O . SER A 1 92 ? -41.865 28.685 -0.587 1.00 56.06 92 SER A O 1
ATOM 726 N N . SER A 1 93 ? -40.306 28.981 0.996 1.00 55.96 93 SER A N 1
ATOM 727 C CA . SER A 1 93 ? -39.252 28.455 0.154 1.00 56.34 93 SER A CA 1
ATOM 728 C C . SER A 1 93 ? -39.098 26.960 0.416 1.00 56.22 93 SER A C 1
ATOM 729 O O . SER A 1 93 ? -39.923 26.370 1.090 1.00 55.09 93 SER A O 1
ATOM 732 N N . SER A 1 94 ? -38.035 26.357 -0.106 1.00 58.22 94 SER A N 1
ATOM 733 C CA . SER A 1 94 ? -37.882 24.908 -0.115 1.00 59.03 94 SER A CA 1
ATOM 734 C C . SER A 1 94 ? -36.513 24.499 0.409 1.00 60.70 94 SER A C 1
ATOM 735 O O . SER A 1 94 ? -35.555 25.246 0.236 1.00 61.29 94 SER A O 1
ATOM 738 N N . ILE A 1 95 ? -36.409 23.307 1.006 1.00 61.29 95 ILE A N 1
ATOM 739 C CA . ILE A 1 95 ? -35.084 22.773 1.360 1.00 64.07 95 ILE A CA 1
ATOM 740 C C . ILE A 1 95 ? -34.218 22.530 0.123 1.00 66.09 95 ILE A C 1
ATOM 741 O O . ILE A 1 95 ? -33.025 22.299 0.253 1.00 68.04 95 ILE A O 1
ATOM 746 N N . GLN A 1 96 ? -34.805 22.604 -1.071 1.00 66.89 96 GLN A N 1
ATOM 747 C CA . GLN A 1 96 ? -34.030 22.499 -2.308 1.00 69.48 96 GLN A CA 1
ATOM 748 C C . GLN A 1 96 ? -33.188 23.737 -2.591 1.00 71.19 96 GLN A C 1
ATOM 749 O O . GLN A 1 96 ? -32.339 23.717 -3.479 1.00 72.87 96 GLN A O 1
ATOM 755 N N . ALA A 1 97 ? -33.407 24.814 -1.839 1.00 71.52 97 ALA A N 1
ATOM 756 C CA . ALA A 1 97 ? -32.657 26.057 -2.058 1.00 74.10 97 ALA A CA 1
ATOM 757 C C . ALA A 1 97 ? -31.146 25.866 -1.911 1.00 77.31 97 ALA A C 1
ATOM 758 O O . ALA A 1 97 ? -30.371 26.679 -2.403 1.00 79.30 97 ALA A O 1
ATOM 760 N N . THR A 1 98 ? -30.723 24.784 -1.259 1.00 79.36 98 THR A N 1
ATOM 761 C CA . THR A 1 98 ? -29.290 24.490 -1.126 1.00 83.44 98 THR A CA 1
ATOM 762 C C . THR A 1 98 ? -28.741 23.678 -2.291 1.00 85.91 98 THR A C 1
ATOM 763 O O . THR A 1 98 ? -27.578 23.835 -2.673 1.00 88.46 98 THR A O 1
ATOM 767 N N . GLN A 1 99 ? -29.593 22.832 -2.861 1.00 86.13 99 GLN A N 1
ATOM 768 C CA . GLN A 1 99 ? -29.226 21.978 -3.989 1.00 88.90 99 GLN A CA 1
ATOM 769 C C . GLN A 1 99 ? -29.039 22.791 -5.269 1.00 89.88 99 GLN A C 1
ATOM 770 O O . GLN A 1 99 ? -29.692 23.822 -5.461 1.00 88.73 99 GLN A O 1
ATOM 776 N N . ASP A 1 100 ? -28.145 22.343 -6.146 1.00 92.30 100 ASP A N 1
ATOM 777 C CA . ASP A 1 100 ? -28.059 22.999 -7.442 1.00 93.91 100 ASP A CA 1
ATOM 778 C C . ASP A 1 100 ? -28.813 22.237 -8.525 1.00 93.49 100 ASP A C 1
ATOM 779 O O . ASP A 1 100 ? -28.229 21.688 -9.459 1.00 95.91 100 ASP A O 1
ATOM 784 N N . ASN A 1 101 ? -30.127 22.178 -8.334 1.00 90.66 101 ASN A N 1
ATOM 785 C CA . ASN A 1 101 ? -31.079 21.927 -9.405 1.00 89.62 101 ASN A CA 1
ATOM 786 C C . ASN A 1 101 ? -31.870 23.220 -9.665 1.00 87.67 101 ASN A C 1
ATOM 787 O O . ASN A 1 101 ? -32.026 24.045 -8.760 1.00 86.16 101 ASN A O 1
ATOM 792 N N . PRO A 1 102 ? -32.378 23.401 -10.898 1.00 87.40 102 PRO A N 1
ATOM 793 C CA . PRO A 1 102 ? -33.017 24.662 -11.242 1.00 85.45 102 PRO A CA 1
ATOM 794 C C . PRO A 1 102 ? -34.202 25.031 -10.347 1.00 81.34 102 PRO A C 1
ATOM 795 O O . PRO A 1 102 ? -34.505 26.211 -10.198 1.00 80.87 102 PRO A O 1
ATOM 799 N N . TYR A 1 103 ? -34.865 24.048 -9.755 1.00 77.67 103 TYR A N 1
ATOM 800 C CA . TYR A 1 103 ? -35.980 24.351 -8.864 1.00 73.74 103 TYR A CA 1
ATOM 801 C C . TYR A 1 103 ? -35.481 25.044 -7.592 1.00 72.21 103 TYR A C 1
ATOM 802 O O . TYR A 1 103 ? -36.073 26.023 -7.124 1.00 70.58 103 TYR A O 1
ATOM 811 N N . GLY A 1 104 ? -34.390 24.510 -7.051 1.00 72.08 104 GLY A N 1
ATOM 812 C CA . GLY A 1 104 ? -33.786 25.007 -5.836 1.00 71.03 104 GLY A CA 1
ATOM 813 C C . GLY A 1 104 ? -33.234 26.393 -6.038 1.00 71.57 104 GLY A C 1
ATOM 814 O O . GLY A 1 104 ? -33.474 27.277 -5.231 1.00 71.09 104 GLY A O 1
ATOM 815 N N . GLU A 1 105 ? -32.506 26.573 -7.130 1.00 72.86 105 GLU A N 1
ATOM 816 C CA . GLU A 1 105 ? -31.963 27.863 -7.492 1.00 73.96 105 GLU A CA 1
ATOM 817 C C . GLU A 1 105 ? -33.051 28.943 -7.625 1.00 72.12 105 GLU A C 1
ATOM 818 O O . GLU A 1 105 ? -32.861 30.058 -7.144 1.00 72.28 105 GLU A O 1
ATOM 824 N N . SER A 1 106 ? -34.188 28.595 -8.231 1.00 70.21 106 SER A N 1
ATOM 825 C CA . SER A 1 106 ? -35.372 29.454 -8.295 1.00 68.63 106 SER A CA 1
ATOM 826 C C . SER A 1 106 ? -35.820 29.916 -6.924 1.00 66.74 106 SER A C 1
ATOM 827 O O . SER A 1 106 ? -36.063 31.108 -6.710 1.00 66.67 106 SER A O 1
ATOM 830 N N . LYS A 1 107 ? -35.956 28.950 -6.016 1.00 64.09 107 LYS A N 1
ATOM 831 C CA . LYS A 1 107 ? -36.364 29.203 -4.664 1.00 62.39 107 LYS A CA 1
ATOM 832 C C . LYS A 1 107 ? -35.332 30.056 -3.913 1.00 62.49 107 LYS A C 1
ATOM 833 O O . LYS A 1 107 ? -35.706 30.913 -3.121 1.00 62.20 107 LYS A O 1
ATOM 839 N N . LEU A 1 108 ? -34.049 29.837 -4.177 1.00 62.30 108 LEU A N 1
ATOM 840 C CA . LEU A 1 108 ? -33.022 30.589 -3.519 1.00 63.31 108 LEU A CA 1
ATOM 841 C C . LEU A 1 108 ? -33.031 32.045 -4.011 1.00 64.17 108 LEU A C 1
ATOM 842 O O . LEU A 1 108 ? -32.811 32.960 -3.223 1.00 64.84 108 LEU A O 1
ATOM 847 N N . GLN A 1 109 ? -33.300 32.245 -5.303 1.00 63.65 109 GLN A N 1
ATOM 848 C CA . GLN A 1 109 ? -33.505 33.590 -5.874 1.00 63.28 109 GLN A CA 1
ATOM 849 C C . GLN A 1 109 ? -34.702 34.305 -5.249 1.00 62.00 109 GLN A C 1
ATOM 850 O O . GLN A 1 109 ? -34.650 35.483 -5.007 1.00 63.15 109 GLN A O 1
ATOM 856 N N . GLY A 1 110 ? -35.777 33.592 -4.970 1.00 61.02 110 GLY A N 1
ATOM 857 C CA . GLY A 1 110 ? -36.919 34.188 -4.284 1.00 60.44 110 GLY A CA 1
ATOM 858 C C . GLY A 1 110 ? -36.567 34.673 -2.888 1.00 60.77 110 GLY A C 1
ATOM 859 O O . GLY A 1 110 ? -36.936 35.784 -2.524 1.00 62.19 110 GLY A O 1
ATOM 860 N N . GLU A 1 111 ? -35.842 33.864 -2.113 1.00 60.06 111 GLU A N 1
ATOM 861 C CA . GLU A 1 111 ? -35.431 34.253 -0.752 1.00 60.62 111 GLU A CA 1
ATOM 862 C C . GLU A 1 111 ? -34.586 35.524 -0.791 1.00 62.54 111 GLU A C 1
ATOM 863 O O . GLU A 1 111 ? -34.813 36.480 -0.040 1.00 63.32 111 GLU A O 1
ATOM 869 N N . GLN A 1 112 ? -33.626 35.520 -1.704 1.00 63.18 112 GLN A N 1
ATOM 870 C CA . GLN A 1 112 ? -32.668 36.577 -1.845 1.00 65.29 112 GLN A CA 1
ATOM 871 C C . GLN A 1 112 ? -33.349 37.890 -2.264 1.00 65.98 112 GLN A C 1
ATOM 872 O O . GLN A 1 112 ? -33.021 38.974 -1.777 1.00 67.39 112 GLN A O 1
ATOM 878 N N . LEU A 1 113 ? -34.316 37.775 -3.164 1.00 65.46 113 LEU A N 1
ATOM 879 C CA . LEU A 1 113 ? -35.118 38.909 -3.607 1.00 65.46 113 LEU A CA 1
ATOM 880 C C . LEU A 1 113 ? -35.853 39.509 -2.408 1.00 65.51 113 LEU A C 1
ATOM 881 O O . LEU A 1 113 ? -35.876 40.726 -2.245 1.00 66.93 113 LEU A O 1
ATOM 886 N N . LEU A 1 114 ? -36.430 38.639 -1.574 1.00 63.78 114 LEU A N 1
ATOM 887 C CA . LEU A 1 114 ? -37.213 39.066 -0.419 1.00 63.87 114 LEU A CA 1
ATOM 888 C C . LEU A 1 114 ? -36.359 39.657 0.703 1.00 65.49 114 LEU A C 1
ATOM 889 O O . LEU A 1 114 ? -36.737 40.663 1.297 1.00 66.84 114 LEU A O 1
ATOM 894 N N . ARG A 1 115 ? -35.208 39.050 0.978 1.00 65.85 115 ARG A N 1
ATOM 895 C CA . ARG A 1 115 ? -34.291 39.602 1.966 1.00 67.66 115 ARG A CA 1
ATOM 896 C C . ARG A 1 115 ? -33.834 40.987 1.584 1.00 69.96 115 ARG A C 1
ATOM 897 O O . ARG A 1 115 ? -33.771 41.864 2.455 1.00 72.37 115 ARG A O 1
ATOM 905 N N . GLU A 1 116 ? -33.522 41.198 0.297 1.00 70.05 116 GLU A N 1
ATOM 906 C CA . GLU A 1 116 ? -33.050 42.504 -0.184 1.00 71.13 116 GLU A CA 1
ATOM 907 C C . GLU A 1 116 ? -34.191 43.485 -0.075 1.00 71.73 116 GLU A C 1
ATOM 908 O O . GLU A 1 116 ? -33.999 44.635 0.281 1.00 74.05 116 GLU A O 1
ATOM 914 N N . TYR A 1 117 ? -35.390 43.035 -0.411 1.00 70.19 117 TYR A N 1
ATOM 915 C CA . TYR A 1 117 ? -36.540 43.923 -0.408 1.00 71.19 117 TYR A CA 1
ATOM 916 C C . TYR A 1 117 ? -36.852 44.373 1.023 1.00 72.42 117 TYR A C 1
ATOM 917 O O . TYR A 1 117 ? -37.064 45.557 1.267 1.00 74.19 117 TYR A O 1
ATOM 926 N N . ALA A 1 118 ? -36.852 43.414 1.955 1.00 71.85 118 ALA A N 1
ATOM 927 C CA . ALA A 1 118 ? -37.108 43.666 3.370 1.00 73.30 118 ALA A CA 1
ATOM 928 C C . ALA A 1 118 ? -36.132 44.685 3.963 1.00 76.76 118 ALA A C 1
ATOM 929 O O . ALA A 1 118 ? -36.526 45.578 4.712 1.00 78.50 118 ALA A O 1
ATOM 931 N N . GLU A 1 119 ? -34.858 44.544 3.610 1.00 78.37 119 GLU A N 1
ATOM 932 C CA . GLU A 1 119 ? -33.819 45.397 4.119 1.00 81.59 119 GLU A CA 1
ATOM 933 C C . GLU A 1 119 ? -34.011 46.824 3.651 1.00 84.14 119 GLU A C 1
ATOM 934 O O . GLU A 1 119 ? -33.657 47.760 4.383 1.00 86.70 119 GLU A O 1
ATOM 940 N N . GLU A 1 120 ? -34.572 47.016 2.454 1.00 83.85 120 GLU A N 1
ATOM 941 C CA . GLU A 1 120 ? -34.863 48.391 2.011 1.00 86.74 120 GLU A CA 1
ATOM 942 C C . GLU A 1 120 ? -36.194 48.909 2.550 1.00 86.97 120 GLU A C 1
ATOM 943 O O . GLU A 1 120 ? -36.270 50.048 2.982 1.00 89.03 120 GLU A O 1
ATOM 949 N N . TYR A 1 121 ? -37.235 48.082 2.540 1.00 84.80 121 TYR A N 1
ATOM 950 C CA . TYR A 1 121 ? -38.570 48.594 2.869 1.00 85.77 121 TYR A CA 1
ATOM 951 C C . TYR A 1 121 ? -39.058 48.390 4.309 1.00 86.12 121 TYR A C 1
ATOM 952 O O . TYR A 1 121 ? -40.055 48.989 4.705 1.00 87.88 121 TYR A O 1
ATOM 961 N N . GLY A 1 122 ? -38.363 47.563 5.081 1.00 84.97 122 GLY A N 1
ATOM 962 C CA . GLY A 1 122 ? -38.672 47.412 6.498 1.00 85.65 122 GLY A CA 1
ATOM 963 C C . GLY A 1 122 ? -39.614 46.290 6.905 1.00 83.26 122 GLY A C 1
ATOM 964 O O . GLY A 1 122 ? -39.654 45.922 8.080 1.00 83.55 122 GLY A O 1
ATOM 965 N N . ASN A 1 123 ? -40.376 45.742 5.954 1.00 81.24 123 ASN A N 1
ATOM 966 C CA . ASN A 1 123 ? -41.264 44.607 6.230 1.00 78.20 123 ASN A CA 1
ATOM 967 C C . ASN A 1 123 ? -40.542 43.527 7.019 1.00 76.68 123 ASN A C 1
ATOM 968 O O . ASN A 1 123 ? -39.378 43.228 6.750 1.00 75.77 123 ASN A O 1
ATOM 973 N N . THR A 1 124 ? -41.213 42.954 8.015 1.00 76.20 124 THR A N 1
ATOM 974 C CA . THR A 1 124 ? -40.641 41.793 8.683 1.00 75.01 124 THR A CA 1
ATOM 975 C C . THR A 1 124 ? -40.976 40.588 7.810 1.00 71.14 124 THR A C 1
ATOM 976 O O . THR A 1 124 ? -42.082 40.481 7.272 1.00 69.74 124 THR A O 1
ATOM 980 N N . VAL A 1 125 ? -40.000 39.710 7.635 1.00 69.07 125 VAL A N 1
ATOM 981 C CA . VAL A 1 125 ? -40.172 38.558 6.784 1.00 66.18 125 VAL A CA 1
ATOM 982 C C . VAL A 1 125 ? -39.913 37.274 7.548 1.00 64.73 125 VAL A C 1
ATOM 983 O O . VAL A 1 125 ? -39.006 37.216 8.377 1.00 65.97 125 VAL A O 1
ATOM 987 N N . TYR A 1 126 ? -40.726 36.259 7.264 1.00 62.15 126 TYR A N 1
ATOM 988 C CA . TYR A 1 126 ? -40.547 34.924 7.778 1.00 60.13 126 TYR A CA 1
ATOM 989 C C . TYR A 1 126 ? -40.289 34.019 6.583 1.00 59.01 126 TYR A C 1
ATOM 990 O O . TYR A 1 126 ? -41.194 33.753 5.803 1.00 58.19 126 TYR A O 1
ATOM 999 N N . ILE A 1 127 ? -39.047 33.568 6.419 1.00 59.53 127 ILE A N 1
ATOM 1000 C CA . ILE A 1 127 ? -38.698 32.682 5.309 1.00 58.67 127 ILE A CA 1
ATOM 1001 C C . ILE A 1 127 ? -38.448 31.245 5.767 1.00 57.86 127 ILE A C 1
ATOM 1002 O O . ILE A 1 127 ? -37.494 30.976 6.513 1.00 58.69 127 ILE A O 1
ATOM 1007 N N . TYR A 1 128 ? -39.295 30.334 5.294 1.00 56.41 128 TYR A N 1
ATOM 1008 C CA . TYR A 1 128 ? -39.231 28.921 5.655 1.00 55.83 128 TYR A CA 1
ATOM 1009 C C . TYR A 1 128 ? -38.667 28.098 4.515 1.00 56.19 128 TYR A C 1
ATOM 1010 O O . TYR A 1 128 ? -38.956 28.375 3.354 1.00 57.29 128 TYR A O 1
ATOM 1019 N N . ARG A 1 129 ? -37.874 27.081 4.831 1.00 55.96 129 ARG A N 1
ATOM 1020 C CA . ARG A 1 129 ? -37.490 26.115 3.824 1.00 55.68 129 ARG A CA 1
ATOM 1021 C C . ARG A 1 129 ? -38.257 24.827 4.111 1.00 54.81 129 ARG A C 1
ATOM 1022 O O . ARG A 1 129 ? -37.865 24.024 4.966 1.00 55.29 129 ARG A O 1
ATOM 1030 N N . TRP A 1 130 ? -39.381 24.655 3.426 1.00 54.39 130 TRP A N 1
ATOM 1031 C CA . TRP A 1 130 ? -40.223 23.481 3.600 1.00 53.35 130 TRP A CA 1
ATOM 1032 C C . TRP A 1 130 ? -39.682 22.292 2.808 1.00 54.07 130 TRP A C 1
ATOM 1033 O O . TRP A 1 130 ? -39.153 22.463 1.705 1.00 55.28 130 TRP A O 1
ATOM 1044 N N . PRO A 1 131 ? -39.828 21.078 3.359 1.00 54.14 131 PRO A N 1
ATOM 1045 C CA . PRO A 1 131 ? -39.561 19.851 2.606 1.00 54.94 131 PRO A CA 1
ATOM 1046 C C . PRO A 1 131 ? -40.810 19.491 1.806 1.00 54.76 131 PRO A C 1
ATOM 1047 O O . PRO A 1 131 ? -41.718 20.299 1.711 1.00 54.89 131 PRO A O 1
ATOM 1051 N N . ASN A 1 132 ? -40.868 18.299 1.233 1.00 55.87 132 ASN A N 1
ATOM 1052 C CA . ASN A 1 132 ? -42.116 17.830 0.634 1.00 55.60 132 ASN A CA 1
ATOM 1053 C C . ASN A 1 132 ? -43.226 17.778 1.673 1.00 53.40 132 ASN A C 1
ATOM 1054 O O . ASN A 1 132 ? -42.967 17.663 2.865 1.00 53.05 132 ASN A O 1
ATOM 1059 N N . LEU A 1 133 ? -44.454 17.892 1.201 1.00 52.52 133 LEU A N 1
ATOM 1060 C CA . LEU A 1 133 ? -45.623 18.057 2.030 1.00 51.40 133 LEU A CA 1
ATOM 1061 C C . LEU A 1 133 ? -46.625 16.960 1.736 1.00 50.99 133 LEU A C 1
ATOM 1062 O O . LEU A 1 133 ? -46.627 16.403 0.647 1.00 51.64 133 LEU A O 1
ATOM 1067 N N . PHE A 1 134 ? -47.486 16.657 2.699 1.00 49.41 134 PHE A N 1
ATOM 1068 C CA . PHE A 1 134 ? -48.623 15.782 2.437 1.00 49.36 134 PH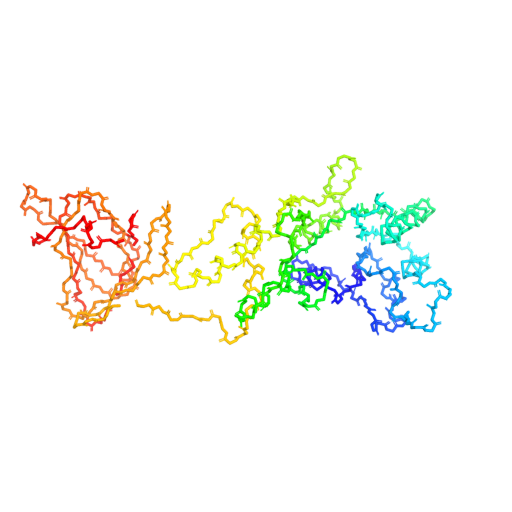E A CA 1
ATOM 1069 C C . PHE A 1 134 ? -49.788 16.162 3.337 1.00 48.24 134 PHE A C 1
ATOM 1070 O O . PHE A 1 134 ? -49.616 16.866 4.327 1.00 47.95 134 PHE A O 1
ATOM 1078 N N . GLY A 1 135 ? -50.976 15.696 2.994 1.00 48.67 135 GLY A N 1
ATOM 1079 C CA . GLY A 1 135 ? -52.153 15.980 3.792 1.00 48.99 135 GLY A CA 1
ATOM 1080 C C . GLY A 1 135 ? -53.333 16.020 2.867 1.00 50.94 135 GLY A C 1
ATOM 1081 O O . GLY A 1 135 ? -53.165 15.899 1.650 1.00 52.18 135 GLY A O 1
ATOM 1082 N N . LYS A 1 136 ? -54.528 16.177 3.431 1.00 51.54 136 LYS A N 1
ATOM 1083 C CA . LYS A 1 136 ? -55.760 16.235 2.638 1.00 53.22 136 LYS A CA 1
ATOM 1084 C C . LYS A 1 136 ? -55.726 17.381 1.600 1.00 55.72 136 LYS A C 1
ATOM 1085 O O . LYS A 1 136 ? -55.072 18.393 1.815 1.00 55.41 136 LYS A O 1
ATOM 1091 N N . TRP A 1 137 ? -56.435 17.201 0.488 1.00 58.44 137 TRP A N 1
ATOM 1092 C CA . TRP A 1 137 ? -56.652 18.247 -0.529 1.00 61.58 137 TRP A CA 1
ATOM 1093 C C . TRP A 1 137 ? -55.515 18.391 -1.541 1.00 63.61 137 TRP A C 1
ATOM 1094 O O . TRP A 1 137 ? -55.656 19.110 -2.509 1.00 64.99 137 TRP A O 1
ATOM 1105 N N . CYS A 1 138 ? -54.405 17.693 -1.323 1.00 64.92 138 CYS A N 1
ATOM 1106 C CA . CYS A 1 138 ? -53.344 17.604 -2.313 1.00 68.32 138 CYS A CA 1
ATOM 1107 C C . CYS A 1 138 ? -53.865 16.852 -3.536 1.00 71.50 138 CYS A C 1
ATOM 1108 O O . CYS A 1 138 ? -54.407 15.763 -3.403 1.00 72.71 138 CYS A O 1
ATOM 1111 N N . LYS A 1 139 ? -53.730 17.451 -4.718 1.00 75.01 139 LYS A N 1
ATOM 1112 C CA . LYS A 1 139 ? -54.202 16.878 -5.987 1.00 78.49 139 LYS A CA 1
ATOM 1113 C C . LYS A 1 139 ? -53.496 15.549 -6.341 1.00 78.98 139 LYS A C 1
ATOM 1114 O O . LYS A 1 139 ? -52.262 15.469 -6.349 1.00 78.23 139 LYS A O 1
ATOM 1120 N N . PRO A 1 140 ? -54.275 14.495 -6.624 1.00 80.60 140 PRO A N 1
ATOM 1121 C CA . PRO A 1 140 ? -53.660 13.229 -7.032 1.00 82.11 140 PRO A CA 1
ATOM 1122 C C . PRO A 1 140 ? -53.222 13.244 -8.495 1.00 85.23 140 PRO A C 1
ATOM 1123 O O . PRO A 1 140 ? -53.765 14.018 -9.278 1.00 86.96 140 PRO A O 1
ATOM 1127 N N . ASN A 1 141 ? -52.260 12.389 -8.852 1.00 86.67 141 ASN A N 1
ATOM 1128 C CA . ASN A 1 141 ? -51.784 12.243 -10.238 1.00 90.10 141 ASN A CA 1
ATOM 1129 C C . ASN A 1 141 ? -51.139 13.519 -10.779 1.00 91.11 141 ASN A C 1
ATOM 1130 O O . ASN A 1 141 ? -51.191 13.782 -11.986 1.00 93.72 141 ASN A O 1
ATOM 1135 N N . TYR A 1 142 ? -50.535 14.299 -9.883 1.00 89.68 142 TYR A N 1
ATOM 1136 C CA . TYR A 1 142 ? -49.982 15.610 -10.210 1.00 90.46 142 TYR A CA 1
ATOM 1137 C C . TYR A 1 142 ? -48.866 15.984 -9.227 1.00 88.54 142 TYR A C 1
ATOM 1138 O O . TYR A 1 142 ? -49.072 16.783 -8.297 1.00 86.79 142 TYR A O 1
ATOM 1147 N N . ASN A 1 143 ? -47.695 15.380 -9.414 1.00 88.92 143 ASN A N 1
ATOM 1148 C CA . ASN A 1 143 ? -46.476 15.744 -8.652 1.00 87.95 143 ASN A CA 1
ATOM 1149 C C . ASN A 1 143 ? -46.420 15.446 -7.127 1.00 84.55 143 ASN A C 1
ATOM 1150 O O . ASN A 1 143 ? -45.418 15.774 -6.470 1.00 83.97 143 ASN A O 1
ATOM 1155 N N . SER A 1 144 ? -47.470 14.844 -6.561 1.00 82.18 144 SER A N 1
ATOM 1156 C CA . SER A 1 144 ? -47.415 14.397 -5.164 1.00 78.12 144 SER A CA 1
ATOM 1157 C C . SER A 1 144 ? -47.670 12.899 -5.094 1.00 77.05 144 SER A C 1
ATOM 1158 O O . SER A 1 144 ? -48.775 12.408 -5.386 1.00 77.34 144 SER A O 1
ATOM 1161 N N . VAL A 1 145 ? -46.621 12.170 -4.732 1.00 74.62 145 VAL A N 1
ATOM 1162 C CA . VAL A 1 145 ? -46.649 10.725 -4.813 1.00 72.97 145 VAL A CA 1
ATOM 1163 C C . VAL A 1 145 ? -47.589 10.141 -3.752 1.00 69.97 145 VAL A C 1
ATOM 1164 O O . VAL A 1 145 ? -48.304 9.176 -4.026 1.00 70.29 145 VAL A O 1
ATOM 1168 N N . ILE A 1 146 ? -47.609 10.749 -2.566 1.00 65.92 146 ILE A N 1
ATOM 1169 C CA . ILE A 1 146 ? -48.491 10.307 -1.496 1.00 63.12 146 ILE A CA 1
ATOM 1170 C C . ILE A 1 146 ? -49.967 10.457 -1.849 1.00 62.82 146 ILE A C 1
ATOM 1171 O O . ILE A 1 146 ? -50.747 9.520 -1.626 1.00 63.06 146 ILE A O 1
ATOM 1176 N N . ALA A 1 147 ? -50.348 11.613 -2.395 1.00 61.81 147 ALA A N 1
ATOM 1177 C CA . ALA A 1 147 ? -51.726 11.823 -2.839 1.00 61.19 147 ALA A CA 1
ATOM 1178 C C . ALA A 1 147 ? -52.095 10.794 -3.912 1.00 62.49 147 ALA A C 1
ATOM 1179 O O . ALA A 1 147 ? -53.149 10.142 -3.832 1.00 62.80 147 ALA A O 1
ATOM 1181 N N . THR A 1 148 ? -51.210 10.621 -4.888 1.00 63.06 148 THR A N 1
ATOM 1182 C CA . THR A 1 148 ? -51.429 9.639 -5.944 1.00 65.14 148 THR A CA 1
ATOM 1183 C C . THR A 1 148 ? -51.636 8.248 -5.357 1.00 64.75 148 THR A C 1
ATOM 1184 O O . THR A 1 148 ? -52.601 7.572 -5.706 1.00 65.73 148 THR A O 1
ATOM 1188 N N . PHE A 1 149 ? -50.758 7.848 -4.439 1.00 63.41 149 PHE A N 1
ATOM 1189 C CA . PHE A 1 149 ? -50.845 6.519 -3.841 1.00 63.25 149 PHE A CA 1
ATOM 1190 C C . PHE A 1 149 ? -52.136 6.319 -3.071 1.00 61.95 149 PHE A C 1
ATOM 1191 O O . PHE A 1 149 ? -52.791 5.282 -3.240 1.00 63.00 149 PHE A O 1
ATOM 1199 N N . CYS A 1 150 ? -52.493 7.299 -2.235 1.00 59.56 150 CYS A N 1
ATOM 1200 C CA . CYS A 1 150 ? -53.732 7.250 -1.466 1.00 58.68 150 CYS A CA 1
ATOM 1201 C C . CYS A 1 150 ? -54.946 7.113 -2.393 1.00 60.81 150 CYS A C 1
ATOM 1202 O O . CYS A 1 150 ? -55.806 6.262 -2.180 1.00 61.53 150 CYS A O 1
ATOM 1205 N N . TYR A 1 151 ? -54.992 7.946 -3.432 1.00 62.50 151 TYR A N 1
ATOM 1206 C CA . TYR A 1 151 ? -56.098 7.970 -4.378 1.00 64.54 151 TYR A CA 1
ATOM 1207 C C . TYR A 1 151 ? -56.258 6.634 -5.092 1.00 66.68 151 TYR A C 1
ATOM 1208 O O . TYR A 1 151 ? -57.364 6.082 -5.141 1.00 67.78 151 TYR A O 1
ATOM 1217 N N . LYS A 1 152 ? -55.155 6.104 -5.615 1.00 67.37 152 LYS A N 1
ATOM 1218 C CA . LYS A 1 152 ? -55.172 4.826 -6.329 1.00 69.75 152 LYS A CA 1
ATOM 1219 C C . LYS A 1 152 ? -55.473 3.641 -5.431 1.00 69.24 152 LYS A C 1
ATOM 1220 O O . LYS A 1 152 ? -56.320 2.804 -5.763 1.00 71.13 152 LYS A O 1
ATOM 1226 N N . ILE A 1 153 ? -54.786 3.557 -4.293 1.00 66.90 153 ILE A N 1
ATOM 1227 C CA . ILE A 1 153 ? -54.977 2.425 -3.378 1.00 65.89 153 ILE A CA 1
ATOM 1228 C C . ILE A 1 153 ? -56.422 2.323 -2.888 1.00 65.96 153 ILE A C 1
ATOM 1229 O O . ILE A 1 153 ? -56.965 1.213 -2.808 1.00 67.62 153 ILE A O 1
ATOM 1234 N N . ALA A 1 154 ? -57.049 3.463 -2.589 1.00 64.74 154 ALA A N 1
ATOM 1235 C CA . ALA A 1 154 ? -58.413 3.463 -2.057 1.00 65.00 154 ALA A CA 1
ATOM 1236 C C . ALA A 1 154 ? -59.411 2.974 -3.108 1.00 68.82 154 ALA A C 1
ATOM 1237 O O . ALA A 1 154 ? -60.526 2.557 -2.776 1.00 69.78 154 ALA A O 1
ATOM 1239 N N . ARG A 1 155 ? -58.976 2.996 -4.367 1.00 71.34 155 ARG A N 1
ATOM 1240 C CA . ARG A 1 155 ? -59.773 2.548 -5.490 1.00 75.06 155 ARG A CA 1
ATOM 1241 C C . ARG A 1 155 ? -59.379 1.184 -6.082 1.00 78.31 155 ARG A C 1
ATOM 1242 O O . ARG A 1 155 ? -59.827 0.843 -7.185 1.00 81.39 155 ARG A O 1
ATOM 1250 N N . ASN A 1 156 ? -58.580 0.401 -5.359 1.00 77.94 156 ASN A N 1
ATOM 1251 C CA . ASN A 1 156 ? -57.977 -0.825 -5.923 1.00 81.68 156 ASN A CA 1
ATOM 1252 C C . ASN A 1 156 ? -57.304 -0.658 -7.307 1.00 84.99 156 ASN A C 1
ATOM 1253 O O . ASN A 1 156 ? -57.261 -1.591 -8.112 1.00 87.72 156 ASN A O 1
ATOM 1258 N N . GLU A 1 157 ? -56.776 0.533 -7.565 1.00 85.35 157 GLU A N 1
ATOM 1259 C CA . GLU A 1 157 ? -55.973 0.780 -8.765 1.00 89.47 157 GLU A CA 1
ATOM 1260 C C . GLU A 1 157 ? -54.516 0.439 -8.454 1.00 89.42 157 GLU A C 1
ATOM 1261 O O . GLU A 1 157 ? -54.040 0.703 -7.352 1.00 87.00 157 GLU A O 1
ATOM 1267 N N . GLU A 1 158 ? -53.818 -0.187 -9.398 1.00 93.27 158 GLU A N 1
ATOM 1268 C CA . GLU A 1 158 ? -52.445 -0.625 -9.136 1.00 94.14 158 GLU A CA 1
ATOM 1269 C C . GLU A 1 158 ? -51.505 0.578 -9.160 1.00 92.61 158 GLU A C 1
ATOM 1270 O O . GLU A 1 158 ? -51.698 1.508 -9.945 1.00 93.03 158 GLU A O 1
ATOM 1276 N N . ILE A 1 159 ? -50.509 0.560 -8.277 1.00 91.01 159 ILE A N 1
ATOM 1277 C CA . ILE A 1 159 ? -49.503 1.622 -8.208 1.00 89.85 159 ILE A CA 1
ATOM 1278 C C . ILE A 1 159 ? -48.143 1.189 -8.791 1.00 92.53 159 ILE A C 1
ATOM 1279 O O . ILE A 1 159 ? -47.860 -0.011 -8.899 1.00 94.18 159 ILE A O 1
ATOM 1284 N N . GLN A 1 160 ? -47.314 2.172 -9.155 1.00 92.75 160 GLN A N 1
ATOM 1285 C CA . GLN A 1 160 ? -45.983 1.910 -9.695 1.00 95.71 160 GLN A CA 1
ATOM 1286 C C . GLN A 1 160 ? -44.896 2.454 -8.763 1.00 93.49 160 GLN A C 1
ATOM 1287 O O . GLN A 1 160 ? -44.690 3.673 -8.683 1.00 91.76 160 GLN A O 1
ATOM 1293 N N . VAL A 1 161 ? -44.204 1.549 -8.067 1.00 93.77 161 VAL A N 1
ATOM 1294 C CA . VAL A 1 161 ? -43.071 1.928 -7.206 1.00 92.84 161 VAL A CA 1
ATOM 1295 C C . VAL A 1 161 ? -41.723 1.445 -7.763 1.00 96.10 161 VAL A C 1
ATOM 1296 O O . VAL A 1 161 ? -41.434 0.239 -7.791 1.00 97.92 161 VAL A O 1
ATOM 1300 N N . ASN A 1 162 ? -40.901 2.403 -8.186 1.00 97.06 162 ASN A N 1
ATOM 1301 C CA . ASN A 1 162 ? -39.616 2.109 -8.828 1.00 100.55 162 ASN A CA 1
ATOM 1302 C C . ASN A 1 162 ? -38.544 1.646 -7.849 1.00 99.99 162 ASN A C 1
ATOM 1303 O O . ASN A 1 162 ? -37.856 0.645 -8.094 1.00 102.37 162 ASN A O 1
ATOM 1308 N N . ASP A 1 163 ? -38.405 2.406 -6.759 1.00 96.33 163 ASP A N 1
ATOM 1309 C CA . ASP A 1 163 ? -37.426 2.138 -5.714 1.00 95.03 163 ASP A CA 1
ATOM 1310 C C . ASP A 1 163 ? -38.088 2.429 -4.378 1.00 90.65 163 ASP A C 1
ATOM 1311 O O . ASP A 1 163 ? -38.418 3.578 -4.085 1.00 88.49 163 ASP A O 1
ATOM 1316 N N . ARG A 1 164 ? -38.281 1.379 -3.583 1.00 89.19 164 ARG A N 1
ATOM 1317 C CA . ARG A 1 164 ? -38.894 1.474 -2.255 1.00 84.70 164 ARG A CA 1
ATOM 1318 C C . ARG A 1 164 ? -37.984 2.155 -1.238 1.00 82.98 164 ARG A C 1
ATOM 1319 O O . ARG A 1 164 ? -38.443 2.613 -0.198 1.00 80.47 164 ARG A O 1
ATOM 1327 N N . ASN A 1 165 ? -36.692 2.193 -1.533 1.00 84.50 165 ASN A N 1
ATOM 1328 C CA . ASN A 1 165 ? -35.693 2.685 -0.595 1.00 83.88 165 ASN A CA 1
ATOM 1329 C C . ASN A 1 165 ? -35.483 4.191 -0.658 1.00 81.84 165 ASN A C 1
ATOM 1330 O O . ASN A 1 165 ? -34.764 4.744 0.167 1.00 81.12 165 ASN A O 1
ATOM 1335 N N . VAL A 1 166 ? -36.115 4.838 -1.633 1.00 80.61 166 VAL A N 1
ATOM 1336 C CA . VAL A 1 166 ? -36.083 6.283 -1.757 1.00 79.38 166 VAL A CA 1
ATOM 1337 C C . VAL A 1 166 ? -36.604 6.906 -0.471 1.00 76.60 166 VAL A C 1
ATOM 1338 O O . VAL A 1 166 ? -37.710 6.585 -0.043 1.00 74.76 166 VAL A O 1
ATOM 1342 N N . GLU A 1 167 ? -35.802 7.781 0.142 1.00 76.28 167 GLU A N 1
ATOM 1343 C CA . GLU A 1 167 ? -36.201 8.454 1.379 1.00 74.31 167 GLU A CA 1
ATOM 1344 C C . GLU A 1 167 ? -36.853 9.806 1.113 1.00 71.40 167 GLU A C 1
ATOM 1345 O O . GLU A 1 167 ? -36.360 10.594 0.329 1.00 72.48 167 GLU A O 1
ATOM 1351 N N . LEU A 1 168 ? -37.972 10.066 1.767 1.00 68.12 168 LEU A N 1
ATOM 1352 C CA . LEU A 1 168 ? -38.665 11.333 1.639 1.00 65.62 168 LEU A CA 1
ATOM 1353 C C . LEU A 1 168 ? -38.542 12.125 2.934 1.00 63.56 168 LEU A C 1
ATOM 1354 O O . LEU A 1 168 ? -38.627 11.552 4.021 1.00 63.40 168 LEU A O 1
ATOM 1359 N N . THR A 1 169 ? -38.332 13.435 2.823 1.00 61.96 169 THR A N 1
ATOM 1360 C CA . THR A 1 169 ? -38.361 14.328 3.971 1.00 59.47 169 THR A CA 1
ATOM 1361 C C . THR A 1 169 ? -39.665 15.091 3.842 1.00 57.61 169 THR A C 1
ATOM 1362 O O . THR A 1 169 ? -39.946 15.666 2.780 1.00 57.25 169 THR A O 1
ATOM 1366 N N . LEU A 1 170 ? -40.454 15.105 4.917 1.00 55.57 170 LEU A N 1
ATOM 1367 C CA . LEU A 1 170 ? -41.857 15.497 4.833 1.00 54.06 170 LEU A CA 1
ATOM 1368 C C . LEU A 1 170 ? -42.332 16.340 6.002 1.00 53.13 170 LEU A C 1
ATOM 1369 O O . LEU A 1 170 ? -41.851 16.179 7.104 1.00 53.25 170 LEU A O 1
ATOM 1374 N N . ASN A 1 171 ? -43.267 17.251 5.746 1.00 52.52 171 ASN A N 1
ATOM 1375 C CA . ASN A 1 171 ? -44.039 17.916 6.789 1.00 51.51 171 ASN A CA 1
ATOM 1376 C C . ASN A 1 171 ? -45.505 17.661 6.493 1.00 50.41 171 ASN A C 1
ATOM 1377 O O . ASN A 1 171 ? -45.911 17.587 5.341 1.00 50.34 171 ASN A O 1
ATOM 1382 N N . TYR A 1 172 ? -46.304 17.560 7.538 1.00 49.84 172 TYR A N 1
ATOM 1383 C CA . TYR A 1 172 ? -47.716 17.327 7.393 1.00 49.38 172 TYR A CA 1
ATOM 1384 C C . TYR A 1 172 ? -48.394 18.680 7.308 1.00 50.03 172 TYR A C 1
ATOM 1385 O O . TYR A 1 172 ? -48.001 19.609 8.001 1.00 50.78 172 TYR A O 1
ATOM 1394 N N . VAL A 1 173 ? -49.433 18.789 6.499 1.00 50.58 173 VAL A N 1
ATOM 1395 C CA . VAL A 1 173 ? -50.099 20.070 6.321 1.00 51.77 173 VAL A CA 1
ATOM 1396 C C . VAL A 1 173 ? -50.552 20.744 7.630 1.00 52.43 173 VAL A C 1
ATOM 1397 O O . VAL A 1 173 ? -50.522 21.986 7.728 1.00 53.70 173 VAL A O 1
ATOM 1401 N N . ASP A 1 174 ? -50.957 19.962 8.638 1.00 51.96 174 ASP A N 1
ATOM 1402 C CA . ASP A 1 174 ? -51.369 20.566 9.921 1.00 51.86 174 ASP A CA 1
ATOM 1403 C C . ASP A 1 174 ? -50.243 21.380 10.566 1.00 51.57 174 ASP A C 1
ATOM 1404 O O . ASP A 1 174 ? -50.500 22.411 11.183 1.00 51.87 174 ASP A O 1
ATOM 1409 N N . ASP A 1 175 ? -49.012 20.897 10.441 1.00 50.39 175 ASP A N 1
ATOM 1410 C CA . ASP A 1 175 ? -47.895 21.538 11.075 1.00 51.91 175 ASP A CA 1
ATOM 1411 C C . ASP A 1 175 ? -47.558 22.808 10.319 1.00 53.48 175 ASP A C 1
ATOM 1412 O O . ASP A 1 175 ? -47.155 23.812 10.928 1.00 54.64 175 ASP A O 1
ATOM 1417 N N . ILE A 1 176 ? -47.765 22.764 8.998 1.00 53.13 176 ILE A N 1
ATOM 1418 C CA . ILE A 1 176 ? -47.568 23.909 8.143 1.00 53.08 176 ILE A CA 1
ATOM 1419 C C . ILE A 1 176 ? -48.572 24.992 8.502 1.00 53.70 176 ILE A C 1
ATOM 1420 O O . ILE A 1 176 ? -48.196 26.133 8.734 1.00 54.64 176 ILE A O 1
ATOM 1425 N N . VAL A 1 177 ? -49.845 24.623 8.585 1.00 53.26 177 VAL A N 1
ATOM 1426 C CA . VAL A 1 177 ? -50.882 25.588 8.935 1.00 53.47 177 VAL A CA 1
ATOM 1427 C C . VAL A 1 177 ? -50.681 26.170 10.341 1.00 54.31 177 VAL A C 1
ATOM 1428 O O . VAL A 1 177 ? -50.816 27.378 10.540 1.00 56.11 177 VAL A O 1
ATOM 1432 N N . ALA A 1 178 ? -50.322 25.325 11.302 1.00 53.12 178 ALA A N 1
ATOM 1433 C CA . ALA A 1 178 ? -50.112 25.783 12.670 1.00 53.95 178 ALA A CA 1
ATOM 1434 C C . ALA A 1 178 ? -48.927 26.741 12.750 1.00 55.17 178 ALA A C 1
ATOM 1435 O O . ALA A 1 178 ? -48.962 27.707 13.503 1.00 56.67 178 ALA A O 1
ATOM 1437 N N . GLU A 1 179 ? -47.879 26.450 11.984 1.00 54.63 179 GLU A N 1
ATOM 1438 C CA . GLU A 1 179 ? -46.699 27.275 11.977 1.00 55.87 179 GLU A CA 1
ATOM 1439 C C . GLU A 1 179 ? -46.991 28.644 11.355 1.00 57.10 179 GLU A C 1
ATOM 1440 O O . GLU A 1 179 ? -46.554 29.676 11.881 1.00 58.25 179 GLU A O 1
ATOM 1446 N N . ILE A 1 180 ? -47.734 28.645 10.246 1.00 56.21 180 ILE A N 1
ATOM 1447 C CA . ILE A 1 180 ? -48.086 29.881 9.584 1.00 56.95 180 ILE A CA 1
ATOM 1448 C C . ILE A 1 180 ? -48.861 30.748 10.555 1.00 59.21 180 ILE A C 1
ATOM 1449 O O . ILE A 1 180 ? -48.620 31.949 10.637 1.00 61.83 180 ILE A O 1
ATOM 1454 N N . LYS A 1 181 ? -49.759 30.135 11.321 1.00 59.40 181 LYS A N 1
ATOM 1455 C CA . LYS A 1 181 ? -50.551 30.869 12.302 1.00 61.17 181 LYS A CA 1
ATOM 1456 C C . LYS A 1 181 ? -49.693 31.429 13.420 1.00 62.64 181 LYS A C 1
ATOM 1457 O O . LYS A 1 181 ? -49.962 32.539 13.909 1.00 64.71 181 LYS A O 1
ATOM 1463 N N . ARG A 1 182 ? -48.656 30.690 13.809 1.00 61.47 182 ARG A N 1
ATOM 1464 C CA . ARG A 1 182 ? -47.709 31.202 14.790 1.00 63.34 182 ARG A CA 1
ATOM 1465 C C . ARG A 1 182 ? -46.948 32.411 14.242 1.00 64.98 182 ARG A C 1
ATOM 1466 O O . ARG A 1 182 ? -46.735 33.404 14.951 1.00 67.33 182 ARG A O 1
ATOM 1474 N N . ALA A 1 183 ? -46.560 32.347 12.972 1.00 64.22 183 ALA A N 1
ATOM 1475 C CA . ALA A 1 183 ? -45.866 33.462 12.345 1.00 65.20 183 ALA A CA 1
ATOM 1476 C C . ALA A 1 183 ? -46.782 34.676 12.275 1.00 66.83 183 ALA A C 1
ATOM 1477 O O . ALA A 1 183 ? -46.344 35.797 12.517 1.00 68.71 183 ALA A O 1
ATOM 1479 N N . ILE A 1 184 ? -48.051 34.446 11.955 1.00 66.16 184 ILE A N 1
ATOM 1480 C CA . ILE A 1 184 ? -49.045 35.514 11.941 1.00 68.09 184 ILE A CA 1
ATOM 1481 C C . ILE A 1 184 ? -49.162 36.208 13.299 1.00 71.32 184 ILE A C 1
ATOM 1482 O O . ILE A 1 184 ? -49.173 37.435 13.361 1.00 73.71 184 ILE A O 1
ATOM 1487 N N . GLU A 1 185 ? -49.217 35.441 14.386 1.00 72.37 185 GLU A N 1
ATOM 1488 C CA . GLU A 1 185 ? -49.334 36.055 15.710 1.00 76.22 185 GLU A CA 1
ATOM 1489 C C . GLU A 1 185 ? -47.982 36.597 16.216 1.00 77.71 185 GLU A C 1
ATOM 1490 O O . GLU A 1 185 ? -47.907 37.253 17.260 1.00 79.93 185 GLU A O 1
ATOM 1496 N N . GLY A 1 186 ? -46.932 36.368 15.429 1.00 76.94 186 GLY A N 1
ATOM 1497 C CA . GLY A 1 186 ? -45.635 37.009 15.647 1.00 78.29 186 GLY A CA 1
ATOM 1498 C C . GLY A 1 186 ? -44.604 36.167 16.384 1.00 78.12 186 GLY A C 1
ATOM 1499 O O . GLY A 1 186 ? -43.588 36.693 16.833 1.00 79.76 186 GLY A O 1
ATOM 1500 N N . THR A 1 187 ? -44.850 34.865 16.515 1.00 75.70 187 THR A N 1
ATOM 1501 C CA . THR A 1 187 ? -43.901 34.001 17.206 1.00 75.55 187 THR A CA 1
ATOM 1502 C C . THR A 1 187 ? -43.600 32.726 16.421 1.00 72.73 187 THR A C 1
ATOM 1503 O O . THR A 1 187 ? -44.075 31.648 16.788 1.00 71.73 187 THR A O 1
ATOM 1507 N N . PRO A 1 188 ? -42.793 32.833 15.351 1.00 72.02 188 PRO A N 1
ATOM 1508 C CA . PRO A 1 188 ? -42.384 31.646 14.605 1.00 69.82 188 PRO A CA 1
ATOM 1509 C C . PRO A 1 188 ? -41.575 30.676 15.455 1.00 69.99 188 PRO A C 1
ATOM 1510 O O . PRO A 1 188 ? -41.013 31.062 16.464 1.00 72.06 188 PRO A O 1
ATOM 1514 N N . THR A 1 189 ? -41.516 29.421 15.040 1.00 68.72 189 THR A N 1
ATOM 1515 C CA . THR A 1 189 ? -40.665 28.440 15.681 1.00 69.11 189 THR A CA 1
ATOM 1516 C C . THR A 1 189 ? -39.272 28.586 15.099 1.00 71.11 189 THR A C 1
ATOM 1517 O O . THR A 1 189 ? -39.106 28.486 13.893 1.00 70.10 189 THR A O 1
ATOM 1521 N N . ILE A 1 190 ? -38.276 28.815 15.952 1.00 74.65 190 ILE A N 1
ATOM 1522 C CA . ILE A 1 190 ? -36.892 28.986 15.506 1.00 77.62 190 ILE A CA 1
ATOM 1523 C C . ILE A 1 190 ? -36.017 27.782 15.879 1.00 78.94 190 ILE A C 1
ATOM 1524 O O . ILE A 1 190 ? -35.905 27.442 17.047 1.00 80.16 190 ILE A O 1
ATOM 1529 N N . GLU A 1 191 ? -35.441 27.124 14.875 1.00 79.60 191 GLU A N 1
ATOM 1530 C CA . GLU A 1 191 ? -34.387 26.129 15.069 1.00 82.00 191 GLU A CA 1
ATOM 1531 C C . GLU A 1 191 ? -33.196 26.635 14.256 1.00 83.55 191 GLU A C 1
ATOM 1532 O O . GLU A 1 191 ? -33.369 27.091 13.118 1.00 83.23 191 GLU A O 1
ATOM 1538 N N . ASN A 1 192 ? -31.999 26.610 14.846 1.00 85.68 192 ASN A N 1
ATOM 1539 C CA . ASN A 1 192 ? -30.776 27.056 14.160 1.00 87.26 192 ASN A CA 1
ATOM 1540 C C . ASN A 1 192 ? -30.826 28.518 13.696 1.00 86.99 192 ASN A C 1
ATOM 1541 O O . ASN A 1 192 ? -30.171 28.895 12.711 1.00 87.68 192 ASN A O 1
ATOM 1546 N N . GLY A 1 193 ? -31.608 29.337 14.396 1.00 85.57 193 GLY A N 1
ATOM 1547 C CA . GLY A 1 193 ? -31.716 30.758 14.062 1.00 84.32 193 GLY A CA 1
ATOM 1548 C C . GLY A 1 193 ? -32.644 31.073 12.899 1.00 80.73 193 GLY A C 1
ATOM 1549 O O . GLY A 1 193 ? -32.710 32.222 12.465 1.00 81.43 193 GLY A O 1
ATOM 1550 N N . VAL A 1 194 ? -33.358 30.068 12.383 1.00 76.66 194 VAL A N 1
ATOM 1551 C CA . VAL A 1 194 ? -34.294 30.295 11.266 1.00 72.91 194 VAL A CA 1
ATOM 1552 C C . VAL A 1 194 ? -35.719 29.761 11.545 1.00 69.48 194 VAL A C 1
ATOM 1553 O O . VAL A 1 194 ? -35.877 28.792 12.284 1.00 68.32 194 VAL A O 1
ATOM 1557 N N . PRO A 1 195 ? -36.758 30.413 10.982 1.00 67.55 195 PRO A N 1
ATOM 1558 C CA . PRO A 1 195 ? -38.118 29.864 11.104 1.00 65.06 195 PRO A CA 1
ATOM 1559 C C . PRO A 1 195 ? -38.194 28.448 10.537 1.00 62.99 195 PRO A C 1
ATOM 1560 O O . PRO A 1 195 ? -37.741 28.202 9.424 1.00 62.62 195 PRO A O 1
ATOM 1564 N N . THR A 1 196 ? -38.739 27.523 11.319 1.00 61.84 196 THR A N 1
ATOM 1565 C CA . THR A 1 196 ? -38.712 26.109 10.979 1.00 60.90 196 THR A CA 1
ATOM 1566 C C . THR A 1 196 ? -40.001 25.438 11.434 1.00 58.98 196 THR A C 1
ATOM 1567 O O . THR A 1 196 ? -40.368 25.525 12.596 1.00 59.41 196 THR A O 1
ATOM 1571 N N . VAL A 1 197 ? -40.703 24.801 10.506 1.00 57.42 197 VAL A N 1
ATOM 1572 C CA . VAL A 1 197 ? -41.908 24.045 10.844 1.00 55.73 197 VAL A CA 1
ATOM 1573 C C . VAL A 1 197 ? -41.474 22.777 11.591 1.00 55.95 197 VAL A C 1
ATOM 1574 O O . VAL A 1 197 ? -40.587 22.051 11.122 1.00 55.97 197 VAL A O 1
ATOM 1578 N N . PRO A 1 198 ? -42.076 22.514 12.759 1.00 55.80 198 PRO A N 1
ATOM 1579 C CA . PRO A 1 198 ? -41.751 21.323 13.543 1.00 56.13 198 PRO A CA 1
ATOM 1580 C C . PRO A 1 198 ? -42.209 20.006 12.899 1.00 54.54 198 PRO A C 1
ATOM 1581 O O . PRO A 1 198 ? -42.881 20.022 11.864 1.00 53.10 198 PRO A O 1
ATOM 1585 N N . ASN A 1 199 ? -41.823 18.889 13.529 1.00 54.62 199 ASN A N 1
ATOM 1586 C CA . ASN A 1 199 ? -42.312 17.558 13.209 1.00 53.48 199 ASN A CA 1
ATOM 1587 C C . ASN A 1 199 ? -41.999 17.100 11.787 1.00 53.50 199 ASN A C 1
ATOM 1588 O O . ASN A 1 199 ? -42.884 16.549 11.118 1.00 51.76 199 ASN A O 1
ATOM 1593 N N . VAL A 1 200 ? -40.780 17.345 11.296 1.00 54.88 200 VAL A N 1
ATOM 1594 C CA . VAL A 1 200 ? -40.440 16.767 9.994 1.00 55.34 200 VAL A CA 1
ATOM 1595 C C . VAL A 1 200 ? -40.209 15.261 10.142 1.00 55.85 200 VAL A C 1
ATOM 1596 O O . VAL A 1 200 ? -39.585 14.789 11.125 1.00 56.40 200 VAL A O 1
ATOM 1600 N N . PHE A 1 201 ? -40.741 14.522 9.173 1.00 55.00 201 PHE A N 1
ATOM 1601 C CA . PHE A 1 201 ? -40.606 13.087 9.120 1.00 55.10 201 PHE A CA 1
ATOM 1602 C C . PHE A 1 201 ? -39.609 12.720 8.035 1.00 56.99 201 PHE A C 1
ATOM 1603 O O . PHE A 1 201 ? -39.470 13.438 7.060 1.00 57.45 201 PHE A O 1
ATOM 1611 N N . LYS A 1 202 ? -38.896 11.615 8.226 1.00 58.97 202 LYS A N 1
ATOM 1612 C CA . LYS A 1 202 ? -38.063 11.028 7.180 1.00 61.11 202 LYS A CA 1
ATOM 1613 C C . LYS A 1 202 ? -38.489 9.565 7.022 1.00 61.34 202 LYS A C 1
ATOM 1614 O O . LYS A 1 202 ? -38.391 8.775 7.970 1.00 61.41 202 LYS A O 1
ATOM 1620 N N . VAL A 1 203 ? -38.986 9.225 5.832 1.00 61.34 203 VAL A N 1
ATOM 1621 C CA . VAL A 1 203 ? -39.706 7.970 5.597 1.00 61.03 203 VAL A CA 1
ATOM 1622 C C . VAL A 1 203 ? -39.366 7.466 4.208 1.00 62.69 203 VAL A C 1
ATOM 1623 O O . VAL A 1 203 ? -39.184 8.272 3.296 1.00 63.24 203 VAL A O 1
ATOM 1627 N N . THR A 1 204 ? -39.235 6.148 4.040 1.00 63.44 204 THR A N 1
ATOM 1628 C CA . THR A 1 204 ? -39.031 5.587 2.713 1.00 65.22 204 THR A CA 1
ATOM 1629 C C . THR A 1 204 ? -40.367 5.410 1.996 1.00 64.71 204 THR A C 1
ATOM 1630 O O . THR A 1 204 ? -41.403 5.285 2.620 1.00 62.91 204 THR A O 1
ATOM 1634 N N . LEU A 1 205 ? -40.331 5.409 0.673 1.00 66.50 205 LEU A N 1
ATOM 1635 C CA . LEU A 1 205 ? -41.504 5.124 -0.131 1.00 66.97 205 LEU A CA 1
ATOM 1636 C C . LEU A 1 205 ? -42.097 3.772 0.293 1.00 67.12 205 LEU A C 1
ATOM 1637 O O . LEU A 1 205 ? -43.313 3.634 0.422 1.00 66.30 205 LEU A O 1
ATOM 1642 N N . GLY A 1 206 ? -41.227 2.791 0.527 1.00 68.25 206 GLY A N 1
ATOM 1643 C CA . GLY A 1 206 ? -41.625 1.469 1.018 1.00 68.69 206 GLY A CA 1
ATOM 1644 C C . GLY A 1 206 ? -42.426 1.482 2.305 1.00 66.72 206 GLY A C 1
ATOM 1645 O O . GLY A 1 206 ? -43.424 0.765 2.431 1.00 66.29 206 GLY A O 1
ATOM 1646 N N . GLU A 1 207 ? -42.007 2.300 3.269 1.00 65.47 207 GLU A N 1
ATOM 1647 C CA . GLU A 1 207 ? -42.779 2.445 4.497 1.00 63.54 207 GLU A CA 1
ATOM 1648 C C . GLU A 1 207 ? -44.128 3.061 4.209 1.00 60.59 207 GLU A C 1
ATOM 1649 O O . GLU A 1 207 ? -45.130 2.620 4.757 1.00 60.38 207 GLU A O 1
ATOM 1655 N N . ILE A 1 208 ? -44.162 4.055 3.332 1.00 58.97 208 ILE A N 1
ATOM 1656 C CA . ILE A 1 208 ? -45.415 4.718 2.991 1.00 56.96 208 ILE A CA 1
ATOM 1657 C C . ILE A 1 208 ? -46.412 3.739 2.343 1.00 57.37 208 ILE A C 1
ATOM 1658 O O . ILE A 1 208 ? -47.559 3.631 2.771 1.00 55.58 208 ILE A O 1
ATOM 1663 N N . VAL A 1 209 ? -45.942 3.025 1.329 1.00 59.57 209 VAL A N 1
ATOM 1664 C CA . VAL A 1 209 ? -46.719 2.011 0.627 1.00 61.11 209 VAL A CA 1
ATOM 1665 C C . VAL A 1 209 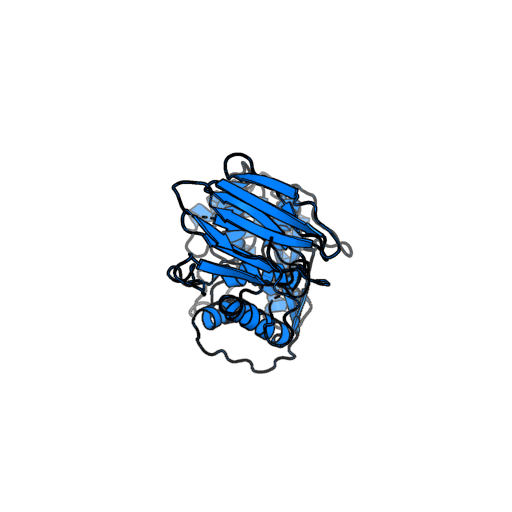? -47.254 0.922 1.576 1.00 61.53 209 VAL A C 1
ATOM 1666 O O . VAL A 1 209 ? -48.451 0.618 1.550 1.00 61.83 209 VAL A O 1
ATOM 1670 N N . ASP A 1 210 ? -46.410 0.370 2.453 1.00 62.01 210 ASP A N 1
ATOM 1671 C CA . ASP A 1 210 ? -46.880 -0.651 3.404 1.00 61.69 210 ASP A CA 1
ATOM 1672 C C . ASP A 1 210 ? -47.978 -0.106 4.339 1.00 59.62 210 ASP A C 1
ATOM 1673 O O . ASP A 1 210 ? -48.947 -0.805 4.668 1.00 60.45 210 ASP A O 1
ATOM 1678 N N . LEU A 1 211 ? -47.822 1.131 4.774 1.00 57.63 211 LEU A N 1
ATOM 1679 C CA . LEU A 1 211 ? -48.773 1.759 5.678 1.00 55.49 211 LEU A CA 1
ATOM 1680 C C . LEU A 1 211 ? -50.112 1.948 4.994 1.00 55.29 211 LEU A C 1
ATOM 1681 O O . LEU A 1 211 ? -51.149 1.687 5.584 1.00 55.20 211 LEU A O 1
ATOM 1686 N N . LEU A 1 212 ? -50.084 2.396 3.744 1.00 56.11 212 LEU A N 1
ATOM 1687 C CA . LEU A 1 212 ? -51.297 2.675 2.988 1.00 56.19 212 LEU A CA 1
ATOM 1688 C C . LEU A 1 212 ? -52.074 1.374 2.707 1.00 57.81 212 LEU A C 1
ATOM 1689 O O . LEU A 1 212 ? -53.293 1.316 2.863 1.00 57.00 212 LEU A O 1
ATOM 1694 N N . TYR A 1 213 ? -51.366 0.329 2.304 1.00 60.00 213 TYR A N 1
ATOM 1695 C CA . TYR A 1 213 ? -51.997 -0.970 2.134 1.00 62.03 213 TYR A CA 1
ATOM 1696 C C . TYR A 1 213 ? -52.545 -1.527 3.452 1.00 60.81 213 TYR A C 1
ATOM 1697 O O . TYR A 1 213 ? -53.616 -2.111 3.478 1.00 61.94 213 TYR A O 1
ATOM 1706 N N . LYS A 1 214 ? -51.848 -1.300 4.555 1.00 59.27 214 LYS A N 1
ATOM 1707 C CA . LYS A 1 214 ? -52.380 -1.679 5.846 1.00 58.14 214 LYS A CA 1
ATOM 1708 C C . LYS A 1 214 ? -53.702 -0.944 6.163 1.00 56.89 214 LYS A C 1
ATOM 1709 O O . LYS A 1 214 ? -54.654 -1.544 6.673 1.00 56.64 214 LYS A O 1
ATOM 1715 N N . PHE A 1 215 ? -53.750 0.358 5.874 1.00 56.03 215 PHE A N 1
ATOM 1716 C CA . PHE A 1 215 ? -54.932 1.159 6.161 1.00 54.46 215 PHE A CA 1
ATOM 1717 C C . PHE A 1 215 ? -56.111 0.610 5.354 1.00 55.72 215 PHE A C 1
ATOM 1718 O O . PHE A 1 215 ? -57.234 0.525 5.862 1.00 56.07 215 PHE A O 1
ATOM 1726 N N . LYS A 1 216 ? -55.846 0.250 4.104 1.00 56.89 216 LYS A N 1
ATOM 1727 C CA . LYS A 1 216 ? -56.854 -0.306 3.217 1.00 59.74 216 LYS A CA 1
ATOM 1728 C C . LYS A 1 216 ? -57.353 -1.661 3.734 1.00 60.42 216 LYS A C 1
ATOM 1729 O O . LYS A 1 216 ? -58.537 -1.843 3.953 1.00 60.87 216 LYS A O 1
ATOM 1735 N N . GLN A 1 217 ? -56.440 -2.595 3.943 1.00 60.75 217 GLN A N 1
ATOM 1736 C CA . GLN A 1 217 ? -56.804 -3.907 4.432 1.00 62.56 217 GLN A CA 1
ATOM 1737 C C . GLN A 1 217 ? -57.388 -3.922 5.850 1.00 60.99 217 GLN A C 1
ATOM 1738 O O . GLN A 1 217 ? -58.090 -4.853 6.227 1.00 61.19 217 GLN A O 1
ATOM 1744 N N . SER A 1 218 ? -57.121 -2.871 6.615 1.00 59.55 218 SER A N 1
ATOM 1745 C CA . SER A 1 218 ? -57.632 -2.765 7.965 1.00 58.92 218 SER A CA 1
ATOM 1746 C C . SER A 1 218 ? -59.134 -2.738 8.038 1.00 58.80 218 SER A C 1
ATOM 1747 O O . SER A 1 218 ? -59.705 -3.106 9.049 1.00 58.71 218 SER A O 1
ATOM 1750 N N . ARG A 1 219 ? -59.764 -2.280 6.967 1.00 59.84 219 ARG A N 1
ATOM 1751 C CA . ARG A 1 219 ? -61.205 -2.259 6.852 1.00 60.59 219 ARG A CA 1
ATOM 1752 C C . ARG A 1 219 ? -61.741 -3.665 7.073 1.00 61.49 219 ARG A C 1
ATOM 1753 O O . ARG A 1 219 ? -62.636 -3.861 7.862 1.00 61.38 219 ARG A O 1
ATOM 1761 N N . LEU A 1 220 ? -61.163 -4.641 6.390 1.00 62.81 220 LEU A N 1
ATOM 1762 C CA . LEU A 1 220 ? -61.616 -6.031 6.477 1.00 64.17 220 LEU A CA 1
ATOM 1763 C C . LEU A 1 220 ? -61.172 -6.735 7.747 1.00 63.30 220 LEU A C 1
ATOM 1764 O O . LEU A 1 220 ? -61.892 -7.589 8.282 1.00 63.60 220 LEU A O 1
ATOM 1769 N N . ASP A 1 221 ? -59.986 -6.414 8.249 1.00 62.07 221 ASP A N 1
ATOM 1770 C CA . ASP A 1 221 ? -59.581 -7.151 9.417 1.00 61.66 221 ASP A CA 1
ATOM 1771 C C . ASP A 1 221 ? -59.872 -6.488 10.753 1.00 58.51 221 ASP A C 1
ATOM 1772 O O . ASP A 1 221 ? -59.561 -7.023 11.808 1.00 57.74 221 ASP A O 1
ATOM 1777 N N . ARG A 1 222 ? -60.566 -5.348 10.668 1.00 56.52 222 ARG A N 1
ATOM 1778 C CA . ARG A 1 222 ? -61.089 -4.585 11.813 1.00 53.95 222 ARG A CA 1
ATOM 1779 C C . ARG A 1 222 ? -59.979 -3.942 12.648 1.00 52.14 222 ARG A C 1
ATOM 1780 O O . ARG A 1 222 ? -60.211 -3.525 13.776 1.00 50.67 222 ARG A O 1
ATOM 1788 N N . THR A 1 223 ? -58.772 -3.893 12.109 1.00 51.86 223 THR A N 1
ATOM 1789 C CA . THR A 1 223 ? -57.646 -3.368 12.854 1.00 51.56 223 THR A CA 1
ATOM 1790 C C . THR A 1 223 ? -57.543 -1.848 12.725 1.00 50.94 223 THR A C 1
ATOM 1791 O O . THR A 1 223 ? -58.290 -1.193 11.983 1.00 51.49 223 THR A O 1
ATOM 1795 N N . LEU A 1 224 ? -56.585 -1.297 13.446 1.00 50.36 224 LEU A N 1
ATOM 1796 C CA . LEU A 1 224 ? -56.499 0.122 13.711 1.00 48.96 224 LEU A CA 1
ATOM 1797 C C . LEU A 1 224 ? -55.047 0.563 13.548 1.00 49.51 224 LEU A C 1
ATOM 1798 O O . LEU A 1 224 ? -54.115 -0.209 13.803 1.00 50.32 224 LEU A O 1
ATOM 1803 N N . PRO A 1 225 ? -54.836 1.813 13.115 1.00 49.15 225 PRO A N 1
ATOM 1804 C CA . PRO A 1 225 ? -53.463 2.300 12.965 1.00 49.34 225 PRO A CA 1
ATOM 1805 C C . PRO A 1 225 ? -52.768 2.480 14.330 1.00 49.26 225 PRO A C 1
ATOM 1806 O O . PRO A 1 225 ? -53.446 2.564 15.350 1.00 48.29 225 PRO A O 1
ATOM 1810 N N . LYS A 1 226 ? -51.438 2.495 14.353 1.00 50.23 226 LYS A N 1
ATOM 1811 C CA . LYS A 1 226 ? -50.719 2.766 15.580 1.00 51.59 226 LYS A CA 1
ATOM 1812 C C . LYS A 1 226 ? -50.648 4.267 15.777 1.00 51.12 226 LYS A C 1
ATOM 1813 O O . LYS A 1 226 ? -49.802 4.954 15.191 1.00 51.38 226 LYS A O 1
ATOM 1819 N N . LEU A 1 227 ? -51.503 4.761 16.654 1.00 50.39 227 LEU A N 1
ATOM 1820 C CA . LEU A 1 227 ? -51.833 6.170 16.673 1.00 50.10 227 LEU A CA 1
ATOM 1821 C C . LEU A 1 227 ? -50.884 7.013 17.512 1.00 50.77 227 LEU A C 1
ATOM 1822 O O . LEU A 1 227 ? -51.068 8.228 17.611 1.00 50.77 227 LEU A O 1
ATOM 1827 N N . ASP A 1 228 ? -49.885 6.386 18.122 1.00 50.77 228 ASP A N 1
ATOM 1828 C CA . ASP A 1 228 ? -48.877 7.176 18.812 1.00 51.63 228 ASP A CA 1
ATOM 1829 C C . ASP A 1 228 ? -47.587 7.260 17.986 1.00 51.72 228 ASP A C 1
ATOM 1830 O O . ASP A 1 228 ? -46.570 7.700 18.503 1.00 52.25 228 ASP A O 1
ATOM 1835 N N . ASN A 1 229 ? -47.629 6.786 16.736 1.00 51.09 229 ASN A N 1
ATOM 1836 C CA . ASN A 1 229 ? -46.618 7.119 15.749 1.00 52.26 229 ASN A CA 1
ATOM 1837 C C . ASN A 1 229 ? -47.200 8.261 14.936 1.00 50.93 229 ASN A C 1
ATOM 1838 O O . ASN A 1 229 ? -48.162 8.078 14.164 1.00 49.67 229 ASN A O 1
ATOM 1843 N N . LEU A 1 230 ? -46.628 9.449 15.140 1.00 50.82 230 LEU A N 1
ATOM 1844 C CA . LEU A 1 230 ? -47.172 10.682 14.579 1.00 49.72 230 LEU A CA 1
ATOM 1845 C C . LEU A 1 230 ? -47.315 10.605 13.060 1.00 48.87 230 LEU A C 1
ATOM 1846 O O . LEU A 1 230 ? -48.352 10.979 12.518 1.00 49.03 230 LEU A O 1
ATOM 1851 N N . PHE A 1 231 ? -46.306 10.088 12.370 1.00 48.79 231 PHE A N 1
ATOM 1852 C CA . PHE A 1 231 ? -46.388 10.029 10.920 1.00 48.28 231 PHE A CA 1
ATOM 1853 C C . PHE A 1 231 ? -47.570 9.171 10.499 1.00 48.13 231 PHE A C 1
ATOM 1854 O O . PHE A 1 231 ? -48.414 9.607 9.693 1.00 48.34 231 PHE A O 1
ATOM 1862 N N . GLU A 1 232 ? -47.630 7.961 11.067 1.00 48.32 232 GLU A N 1
ATOM 1863 C CA . GLU A 1 232 ? -48.672 6.989 10.777 1.00 48.30 232 GLU A CA 1
ATOM 1864 C C . GLU A 1 232 ? -50.051 7.587 11.073 1.00 47.38 232 GLU A C 1
ATOM 1865 O O . GLU A 1 232 ? -50.965 7.435 10.267 1.00 47.03 232 GLU A O 1
ATOM 1871 N N . LYS A 1 233 ? -50.185 8.301 12.194 1.00 46.58 233 LYS A N 1
ATOM 1872 C CA . LYS A 1 233 ? -51.454 8.960 12.501 1.00 46.20 233 LYS A CA 1
ATOM 1873 C C . LYS A 1 233 ? -51.858 9.989 11.430 1.00 47.20 233 LYS A C 1
ATOM 1874 O O . LYS A 1 233 ? -53.022 10.017 10.983 1.00 47.61 233 LYS A O 1
ATOM 1880 N N . ASP A 1 234 ? -50.896 10.839 11.041 1.00 47.80 234 ASP A N 1
ATOM 1881 C CA . ASP A 1 234 ? -51.131 11.889 10.050 1.00 47.39 234 ASP A CA 1
ATOM 1882 C C . ASP A 1 234 ? -51.408 11.224 8.712 1.00 47.50 234 ASP A C 1
ATOM 1883 O O . ASP A 1 234 ? -52.304 11.635 8.013 1.00 47.96 234 ASP A O 1
ATOM 1888 N N . LEU A 1 235 ? -50.663 10.177 8.373 1.00 47.66 235 LEU A N 1
ATOM 1889 C CA . LEU A 1 235 ? -50.869 9.485 7.104 1.00 48.48 235 LEU A CA 1
ATOM 1890 C C . LEU A 1 235 ? -52.245 8.835 7.009 1.00 49.26 235 LEU A C 1
ATOM 1891 O O . LEU A 1 235 ? -52.850 8.818 5.934 1.00 50.70 235 LEU A O 1
ATOM 1896 N N . TYR A 1 236 ? -52.738 8.306 8.126 1.00 48.81 236 TYR A N 1
ATOM 1897 C CA . TYR A 1 236 ? -54.025 7.626 8.143 1.00 49.40 236 TYR A CA 1
ATOM 1898 C C . TYR A 1 236 ? -55.132 8.626 7.848 1.00 49.48 236 TYR A C 1
ATOM 1899 O O . TYR A 1 236 ? -56.000 8.381 7.012 1.00 50.67 236 TYR A O 1
ATOM 1908 N N . SER A 1 237 ? -55.084 9.773 8.506 1.00 49.24 237 SER A N 1
ATOM 1909 C CA . SER A 1 237 ? -56.071 10.812 8.230 1.00 49.39 237 SER A CA 1
ATOM 1910 C C . SER A 1 237 ? -56.031 11.231 6.779 1.00 50.22 237 SER A C 1
ATOM 1911 O O . SER A 1 237 ? -57.079 11.392 6.146 1.00 50.72 237 SER A O 1
ATOM 1914 N N . THR A 1 238 ? -54.822 11.380 6.237 1.00 50.33 238 THR A N 1
ATOM 1915 C CA . THR A 1 238 ? -54.729 11.840 4.881 1.00 51.17 238 THR A CA 1
ATOM 1916 C C . THR A 1 238 ? -55.260 10.788 3.919 1.00 52.05 238 THR A C 1
ATOM 1917 O O . THR A 1 238 ? -56.000 11.117 2.985 1.00 53.41 238 THR A O 1
ATOM 1921 N N . TYR A 1 239 ? -54.944 9.522 4.182 1.00 51.58 239 TYR A N 1
ATOM 1922 C CA . TYR A 1 239 ? -55.524 8.410 3.414 1.00 51.88 239 TYR A CA 1
ATOM 1923 C C . TYR A 1 239 ? -57.053 8.469 3.360 1.00 51.60 239 TYR A C 1
ATOM 1924 O O . TYR A 1 239 ? -57.639 8.349 2.315 1.00 52.33 239 TYR A O 1
ATOM 1933 N N . LEU A 1 240 ? -57.688 8.622 4.509 1.00 50.80 240 LEU A N 1
ATOM 1934 C CA . LEU A 1 240 ? -59.146 8.722 4.590 1.00 51.43 240 LEU A CA 1
ATOM 1935 C C . LEU A 1 240 ? -59.698 9.809 3.692 1.00 52.58 240 LEU A C 1
ATOM 1936 O O . LEU A 1 240 ? -60.779 9.658 3.138 1.00 54.59 240 LEU A O 1
ATOM 1941 N N . SER A 1 241 ? -58.973 10.913 3.539 1.00 52.23 241 SER A N 1
ATOM 1942 C CA . SER A 1 241 ? -59.505 12.034 2.753 1.00 53.50 241 SER A CA 1
ATOM 1943 C C . SER A 1 241 ? -59.614 11.718 1.261 1.00 55.12 241 SER A C 1
ATOM 1944 O O . SER A 1 241 ? -60.333 12.415 0.551 1.00 56.75 241 SER A O 1
ATOM 1947 N N . TYR A 1 242 ? -58.915 10.678 0.792 1.00 54.99 242 TYR A N 1
ATOM 1948 C CA . TYR A 1 242 ? -58.985 10.263 -0.626 1.00 56.80 242 TYR A CA 1
ATOM 1949 C C . TYR A 1 242 ? -60.038 9.204 -0.957 1.00 58.40 242 TYR A C 1
ATOM 1950 O O . TYR A 1 242 ? -60.162 8.782 -2.108 1.00 60.61 242 TYR A O 1
ATOM 1959 N N . LEU A 1 243 ? -60.803 8.784 0.047 1.00 58.11 243 LEU A N 1
ATOM 1960 C CA . LEU A 1 243 ? -61.868 7.788 -0.131 1.00 59.84 243 LEU A CA 1
ATOM 1961 C C . LEU A 1 243 ? -62.942 8.276 -1.110 1.00 62.49 243 LEU A C 1
ATOM 1962 O O . LEU A 1 243 ? -63.414 9.409 -0.985 1.00 62.68 243 LEU A O 1
ATOM 1967 N N . PRO A 1 244 ? -63.331 7.437 -2.094 1.00 64.58 244 PRO A N 1
ATOM 1968 C CA . PRO A 1 244 ? -64.485 7.814 -2.895 1.00 67.09 244 PRO A CA 1
ATOM 1969 C C . PRO A 1 244 ? -65.657 8.140 -1.983 1.00 66.85 244 PRO A C 1
ATOM 1970 O O . PRO A 1 244 ? -65.827 7.493 -0.958 1.00 65.53 244 PRO A O 1
ATOM 1974 N N . SER A 1 245 ? -66.448 9.139 -2.342 1.00 68.27 245 SER A N 1
ATOM 1975 C CA . SER A 1 245 ? -67.497 9.618 -1.462 1.00 68.68 245 SER A CA 1
ATOM 1976 C C . SER A 1 245 ? -68.642 8.622 -1.272 1.00 70.22 245 SER A C 1
ATOM 1977 O O . SER A 1 245 ? -69.467 8.799 -0.379 1.00 70.26 245 SER A O 1
ATOM 1980 N N . THR A 1 246 ? -68.680 7.574 -2.100 1.00 72.07 246 THR A N 1
ATOM 1981 C CA . THR A 1 246 ? -69.650 6.486 -1.966 1.00 73.38 246 THR A CA 1
ATOM 1982 C C . THR A 1 246 ? -69.105 5.334 -1.127 1.00 71.58 246 THR A C 1
ATOM 1983 O O . THR A 1 246 ? -69.771 4.297 -0.972 1.00 72.81 246 THR A O 1
ATOM 1987 N N . ASP A 1 247 ? -67.897 5.488 -0.602 1.00 68.34 247 ASP A N 1
ATOM 1988 C CA . ASP A 1 247 ? -67.232 4.369 0.031 1.00 67.14 247 ASP A CA 1
ATOM 1989 C C . ASP A 1 247 ? -66.785 4.637 1.479 1.00 63.49 247 ASP A C 1
ATOM 1990 O O . ASP A 1 247 ? -65.792 4.096 1.942 1.00 62.02 247 ASP A O 1
ATOM 1995 N N . PHE A 1 248 ? -67.543 5.450 2.209 1.00 62.34 248 PHE A N 1
ATOM 1996 C CA . PHE A 1 248 ? -67.185 5.783 3.580 1.00 59.13 248 PHE A CA 1
ATOM 1997 C C . PHE A 1 248 ? -67.592 4.701 4.566 1.00 58.55 248 PHE A C 1
ATOM 1998 O O . PHE A 1 248 ? -67.118 4.685 5.699 1.00 56.92 248 PHE A O 1
ATOM 2006 N N . SER A 1 249 ? -68.483 3.808 4.147 1.00 60.02 249 SER A N 1
ATOM 2007 C CA . SER A 1 249 ? -69.010 2.768 5.017 1.00 59.55 249 SER A CA 1
ATOM 2008 C C . SER A 1 249 ? -68.567 1.373 4.605 1.00 59.50 249 SER A C 1
ATOM 2009 O O . SER A 1 249 ? -68.205 1.158 3.459 1.00 60.42 249 SER A O 1
ATOM 2012 N N . TYR A 1 250 ? -68.617 0.431 5.554 1.00 57.98 250 TYR A N 1
ATOM 2013 C CA . TYR A 1 250 ? -68.319 -0.966 5.279 1.00 57.96 250 TYR A CA 1
ATOM 2014 C C . TYR A 1 250 ? -69.134 -1.854 6.213 1.00 58.12 250 TYR A C 1
ATOM 2015 O O . TYR A 1 250 ? -69.333 -1.505 7.368 1.00 56.78 250 TYR A O 1
ATOM 2024 N N . PRO A 1 251 ? -69.648 -2.982 5.702 1.00 59.92 251 PRO A N 1
ATOM 2025 C CA . PRO A 1 251 ? -70.459 -3.847 6.551 1.00 60.60 251 PRO A CA 1
ATOM 2026 C C . PRO A 1 251 ? -69.582 -4.613 7.524 1.00 58.65 251 PRO A C 1
ATOM 2027 O O . PRO A 1 251 ? -68.432 -4.913 7.218 1.00 58.85 251 PRO A O 1
ATOM 2031 N N . LEU A 1 252 ? -70.109 -4.880 8.702 1.00 57.53 252 LEU A N 1
ATOM 2032 C CA . LEU A 1 252 ? -69.444 -5.727 9.670 1.00 55.96 252 LEU A CA 1
ATOM 2033 C C . LEU A 1 252 ? -69.946 -7.161 9.463 1.00 58.26 252 LEU A C 1
ATOM 2034 O O . LEU A 1 252 ? -70.931 -7.377 8.762 1.00 60.13 252 LEU A O 1
ATOM 2039 N N . LEU A 1 253 ? -69.257 -8.133 10.054 1.00 58.26 253 LEU A N 1
ATOM 2040 C CA . LEU A 1 253 ? -69.647 -9.525 9.956 1.00 60.22 253 LEU A CA 1
ATOM 2041 C C . LEU A 1 253 ? -70.471 -9.889 11.168 1.00 60.63 253 LEU A C 1
ATOM 2042 O O . LEU A 1 253 ? -69.932 -10.045 12.245 1.00 59.91 253 LEU A O 1
ATOM 2055 N N . ASN A 1 255 ? -72.459 -12.512 13.387 1.00 64.96 255 ASN A N 1
ATOM 2056 C CA . ASN A 1 255 ? -72.748 -13.920 13.635 1.00 67.38 255 ASN A CA 1
ATOM 2057 C C . ASN A 1 255 ? -74.172 -13.998 14.175 1.00 68.55 255 ASN A C 1
ATOM 2058 O O . ASN A 1 255 ? -74.456 -13.553 15.285 1.00 66.88 255 ASN A O 1
ATOM 2063 N N . VAL A 1 256 ? -75.066 -14.522 13.355 1.00 71.58 256 VAL A N 1
ATOM 2064 C CA . VAL A 1 256 ? -76.490 -14.502 13.643 1.00 73.94 256 VAL A CA 1
ATOM 2065 C C . VAL A 1 256 ? -76.966 -15.915 13.923 1.00 76.69 256 VAL A C 1
ATOM 2066 O O . VAL A 1 256 ? -76.666 -16.824 13.145 1.00 78.46 256 VAL A O 1
ATOM 2070 N N . ASP A 1 257 ? -77.689 -16.096 15.028 1.00 77.54 257 ASP A N 1
ATOM 2071 C CA . ASP A 1 257 ? -78.517 -17.298 15.232 1.00 81.42 257 ASP A CA 1
ATOM 2072 C C . ASP A 1 257 ? -79.872 -16.944 15.863 1.00 82.50 257 ASP A C 1
ATOM 2073 O O . ASP A 1 257 ? -80.285 -15.785 15.832 1.00 82.01 257 ASP A O 1
ATOM 2078 N N . ASP A 1 258 ? -80.546 -17.949 16.433 1.00 84.76 258 ASP A N 1
ATOM 2079 C CA . ASP A 1 258 ? -81.861 -17.798 17.099 1.00 86.55 258 ASP A CA 1
ATOM 2080 C C . ASP A 1 258 ? -81.862 -16.843 18.298 1.00 83.73 258 ASP A C 1
ATOM 2081 O O . ASP A 1 258 ? -82.923 -16.352 18.690 1.00 84.54 258 ASP A O 1
ATOM 2086 N N . ARG A 1 259 ? -80.682 -16.586 18.864 1.00 80.25 259 ARG A N 1
ATOM 2087 C CA . ARG A 1 259 ? -80.561 -15.819 20.094 1.00 77.81 259 ARG A CA 1
ATOM 2088 C C . ARG A 1 259 ? -80.300 -14.341 19.856 1.00 75.27 259 ARG A C 1
ATOM 2089 O O . ARG A 1 259 ? -80.449 -13.523 20.762 1.00 74.30 259 ARG A O 1
ATOM 2097 N N . GLY A 1 260 ? -79.901 -13.999 18.639 1.00 74.71 260 GLY A N 1
ATOM 2098 C CA . GLY A 1 260 ? -79.462 -12.645 18.327 1.00 71.81 260 GLY A CA 1
ATOM 2099 C C . GLY A 1 260 ? -78.226 -12.655 17.451 1.00 70.00 260 GLY A C 1
ATOM 2100 O O . GLY A 1 260 ? -78.125 -13.440 16.517 1.00 71.49 260 GLY A O 1
ATOM 2101 N N . SER A 1 261 ? -77.276 -11.783 17.755 1.00 66.96 261 SER A N 1
ATOM 2102 C CA . SER A 1 261 ? -76.081 -11.707 16.965 1.00 65.36 261 SER A CA 1
ATOM 2103 C C . SER A 1 261 ? -74.869 -11.309 17.775 1.00 62.60 261 SER A C 1
ATOM 2104 O O . SER A 1 261 ? -74.982 -10.653 18.821 1.00 61.12 261 SER A O 1
ATOM 2107 N N . PHE A 1 262 ? -73.709 -11.710 17.260 1.00 61.52 262 PHE A N 1
ATOM 2108 C CA . PHE A 1 262 ? -72.438 -11.264 17.774 1.00 58.94 262 PHE A CA 1
ATOM 2109 C C . PHE A 1 262 ? -71.585 -10.731 16.625 1.00 58.34 262 PHE A C 1
ATOM 2110 O O . PHE A 1 262 ? -71.368 -11.429 15.643 1.00 60.25 262 PHE A O 1
ATOM 2118 N N . THR A 1 263 ? -71.072 -9.514 16.772 1.00 56.59 263 THR A N 1
ATOM 2119 C CA . THR A 1 263 ? -70.376 -8.809 15.697 1.00 55.60 263 THR A CA 1
ATOM 2120 C C . THR A 1 263 ? -69.126 -8.077 16.190 1.00 53.82 263 THR A C 1
ATOM 2121 O O . THR A 1 263 ? -69.216 -7.250 17.096 1.00 52.98 263 THR A O 1
ATOM 2125 N N . GLU A 1 264 ? -67.975 -8.371 15.585 1.00 53.21 264 GLU A N 1
ATOM 2126 C CA . GLU A 1 264 ? -66.726 -7.677 15.894 1.00 51.85 264 GLU A CA 1
ATOM 2127 C C . GLU A 1 264 ? -66.669 -6.298 15.255 1.00 50.92 264 GLU A C 1
ATOM 2128 O O . GLU A 1 264 ? -67.044 -6.126 14.103 1.00 52.19 264 GLU A O 1
ATOM 2134 N N . PHE A 1 265 ? -66.175 -5.330 16.013 1.00 49.12 265 PHE A N 1
ATOM 2135 C CA . PHE A 1 265 ? -66.095 -3.944 15.591 1.00 48.98 265 PHE A CA 1
ATOM 2136 C C . PHE A 1 265 ? -64.643 -3.518 15.330 1.00 48.44 265 PHE A C 1
ATOM 2137 O O . PHE A 1 265 ? -64.310 -3.193 14.208 1.00 48.95 265 PHE A O 1
ATOM 2145 N N . ILE A 1 266 ? -63.799 -3.516 16.363 1.00 48.35 266 ILE A N 1
ATOM 2146 C CA . ILE A 1 266 ? -62.392 -3.165 16.248 1.00 48.65 266 ILE A CA 1
ATOM 2147 C C . ILE A 1 266 ? -61.518 -4.183 16.979 1.00 49.26 266 ILE A C 1
ATOM 2148 O O . ILE A 1 266 ? -61.918 -4.707 18.010 1.00 49.47 266 ILE A O 1
ATOM 2153 N N . LYS A 1 267 ? -60.336 -4.466 16.427 1.00 49.48 267 LYS A N 1
ATOM 2154 C CA . LYS A 1 267 ? -59.430 -5.491 16.959 1.00 50.35 267 LYS A CA 1
ATOM 2155 C C . LYS A 1 267 ? -58.025 -4.901 17.060 1.00 49.93 267 LYS A C 1
ATOM 2156 O O . LYS A 1 267 ? -57.554 -4.304 16.111 1.00 51.50 267 LYS A O 1
ATOM 2162 N N . THR A 1 268 ? -57.341 -5.065 18.182 1.00 49.01 268 THR A N 1
ATOM 2163 C CA . THR A 1 268 ? -55.978 -4.589 18.274 1.00 48.95 268 THR A CA 1
ATOM 2164 C C . THR A 1 268 ? -55.088 -5.668 18.852 1.00 49.50 268 THR A C 1
ATOM 2165 O O . THR A 1 268 ? -55.546 -6.497 19.610 1.00 49.49 268 THR A O 1
ATOM 2169 N N . PRO A 1 269 ? -53.790 -5.650 18.522 1.00 49.94 269 PRO A N 1
ATOM 2170 C CA . PRO A 1 269 ? -52.964 -6.651 19.204 1.00 51.18 269 PRO A CA 1
ATOM 2171 C C . PRO A 1 269 ? -52.538 -6.215 20.615 1.00 51.19 269 PRO A C 1
ATOM 2172 O O . PRO A 1 269 ? -51.947 -7.010 21.326 1.00 52.70 269 PRO A O 1
ATOM 2176 N N . ASP A 1 270 ? -52.802 -4.969 21.016 1.00 49.62 270 ASP A N 1
ATOM 2177 C CA . ASP A 1 270 ? -52.202 -4.465 22.265 1.00 49.10 270 ASP A CA 1
ATOM 2178 C C . ASP A 1 270 ? -53.158 -3.772 23.222 1.00 47.95 270 ASP A C 1
ATOM 2179 O O . ASP A 1 270 ? -52.762 -3.404 2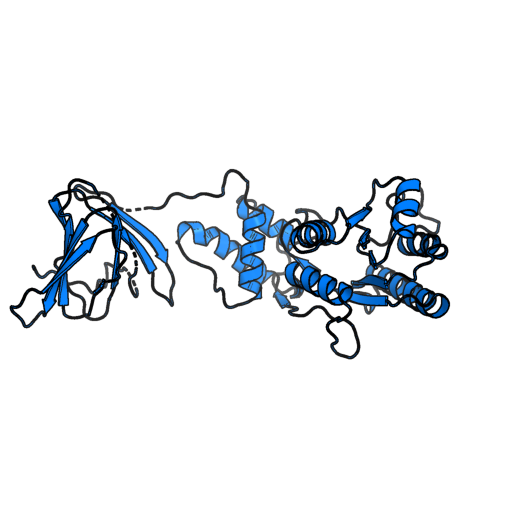4.319 1.00 47.69 270 ASP A O 1
ATOM 2184 N N . ARG A 1 271 ? -54.412 -3.606 22.819 1.00 46.91 271 ARG A N 1
ATOM 2185 C CA . ARG A 1 271 ? -55.404 -3.005 23.708 1.00 47.19 271 ARG A CA 1
ATOM 2186 C C . ARG A 1 271 ? -56.736 -3.698 23.609 1.00 47.35 271 ARG A C 1
ATOM 2187 O O . ARG A 1 271 ? -57.771 -3.076 23.846 1.00 48.05 271 ARG A O 1
ATOM 2195 N N . GLY A 1 272 ? -56.724 -4.984 23.267 1.00 47.94 272 GLY A N 1
ATOM 2196 C CA . GLY A 1 272 ? -57.944 -5.768 23.275 1.00 47.87 272 GLY A CA 1
ATOM 2197 C C . GLY A 1 272 ? -58.810 -5.466 22.078 1.00 48.14 272 GLY A C 1
ATOM 2198 O O . GLY A 1 272 ? -58.344 -4.895 21.086 1.00 48.29 272 GLY A O 1
ATOM 2199 N N . GLN A 1 273 ? -60.067 -5.861 22.149 1.00 48.31 273 GLN A N 1
ATOM 2200 C CA . GLN A 1 273 ? -60.947 -5.703 21.024 1.00 49.60 273 GLN A CA 1
ATOM 2201 C C . GLN A 1 273 ? -62.358 -5.395 21.483 1.00 49.61 273 GLN A C 1
ATOM 2202 O O . GLN A 1 273 ? -62.710 -5.680 22.629 1.00 50.30 273 GLN A O 1
ATOM 2208 N N . VAL A 1 274 ? -63.155 -4.760 20.624 1.00 48.93 274 VAL A N 1
ATOM 2209 C CA . VAL A 1 274 ? -64.538 -4.528 20.982 1.00 48.12 274 VAL A CA 1
ATOM 2210 C C . VAL A 1 274 ? -65.545 -5.067 19.995 1.00 49.50 274 VAL A C 1
ATOM 2211 O O . VAL A 1 274 ? -65.356 -4.982 18.782 1.00 49.46 274 VAL A O 1
ATOM 2215 N N . SER A 1 275 ? -66.599 -5.663 20.552 1.00 50.15 275 SER A N 1
ATOM 2216 C CA . SER A 1 275 ? -67.639 -6.309 19.783 1.00 51.39 275 SER A CA 1
ATOM 2217 C C . SER A 1 275 ? -69.017 -5.907 20.274 1.00 51.82 275 SER A C 1
ATOM 2218 O O . SER A 1 275 ? -69.168 -5.305 21.349 1.00 51.26 275 SER A O 1
ATOM 2221 N N . VAL A 1 276 ? -70.030 -6.260 19.496 1.00 52.48 276 VAL A N 1
ATOM 2222 C CA . VAL A 1 276 ? -71.387 -5.926 19.845 1.00 53.21 276 VAL A CA 1
ATOM 2223 C C . VAL A 1 276 ? -72.189 -7.204 19.933 1.00 55.43 276 VAL A C 1
ATOM 2224 O O . VAL A 1 276 ? -72.282 -7.963 18.949 1.00 56.75 276 VAL A O 1
ATOM 2228 N N . ASN A 1 277 ? -72.776 -7.435 21.106 1.00 55.80 277 ASN A N 1
ATOM 2229 C CA . ASN A 1 277 ? -73.685 -8.539 21.317 1.00 57.34 277 ASN A CA 1
ATOM 2230 C C . ASN A 1 277 ? -75.120 -8.061 21.336 1.00 58.79 277 ASN A C 1
ATOM 2231 O O . ASN A 1 277 ? -75.443 -7.082 22.014 1.00 58.72 277 ASN A O 1
ATOM 2236 N N . ILE A 1 278 ? -75.990 -8.752 20.606 1.00 60.36 278 ILE A N 1
ATOM 2237 C CA . ILE A 1 278 ? -77.403 -8.416 20.626 1.00 61.88 278 ILE A CA 1
ATOM 2238 C C . ILE A 1 278 ? -78.160 -9.669 20.980 1.00 63.92 278 ILE A C 1
ATOM 2239 O O . ILE A 1 278 ? -77.990 -10.676 20.315 1.00 64.92 278 ILE A O 1
ATOM 2244 N N . SER A 1 279 ? -78.970 -9.602 22.039 1.00 65.09 279 SER A N 1
ATOM 2245 C CA . SER A 1 279 ? -79.769 -10.736 22.532 1.00 67.32 279 SER A CA 1
ATOM 2246 C C . SER A 1 279 ? -81.236 -10.445 22.399 1.00 69.87 279 SER A C 1
ATOM 2247 O O . SER A 1 279 ? -81.706 -9.382 22.797 1.00 69.89 279 SER A O 1
ATOM 2250 N N . LYS A 1 280 ? -81.969 -11.407 21.860 1.00 72.60 280 LYS A N 1
ATOM 2251 C CA . LYS A 1 280 ? -83.413 -11.299 21.770 1.00 75.86 280 LYS A CA 1
ATOM 2252 C C . LYS A 1 280 ? -84.044 -11.439 23.172 1.00 76.00 280 LYS A C 1
ATOM 2253 O O . LYS A 1 280 ? -83.408 -11.971 24.087 1.00 74.55 280 LYS A O 1
ATOM 2259 N N . PRO A 1 281 ? -85.273 -10.918 23.363 1.00 77.76 281 PRO A N 1
ATOM 2260 C CA . PRO A 1 281 ? -85.938 -11.068 24.658 1.00 78.47 281 PRO A CA 1
ATOM 2261 C C . PRO A 1 281 ? -85.960 -12.517 25.163 1.00 78.72 281 PRO A C 1
ATOM 2262 O O . PRO A 1 281 ? -86.239 -13.428 24.387 1.00 80.33 281 PRO A O 1
ATOM 2266 N N . GLY A 1 282 ? -85.646 -12.716 26.446 1.00 77.29 282 GLY A N 1
ATOM 2267 C CA . GLY A 1 282 ? -85.721 -14.035 27.087 1.00 77.16 282 GLY A CA 1
ATOM 2268 C C . GLY A 1 282 ? -84.459 -14.874 27.005 1.00 74.98 282 GLY A C 1
ATOM 2269 O O . GLY A 1 282 ? -84.401 -15.986 27.532 1.00 75.20 282 GLY A O 1
ATOM 2270 N N . ILE A 1 283 ? -83.433 -14.321 26.371 1.00 72.91 283 ILE A N 1
ATOM 2271 C CA . ILE A 1 283 ? -82.233 -15.063 26.011 1.00 71.13 283 ILE A CA 1
ATOM 2272 C C . ILE A 1 283 ? -81.149 -14.952 27.080 1.00 69.27 283 ILE A C 1
ATOM 2273 O O . ILE A 1 283 ? -80.935 -13.880 27.651 1.00 68.54 283 ILE A O 1
ATOM 2278 N N . THR A 1 284 ? -80.472 -16.068 27.340 1.00 69.18 284 THR A N 1
ATOM 2279 C CA . THR A 1 284 ? -79.276 -16.099 28.189 1.00 67.27 284 THR A CA 1
ATOM 2280 C C . THR A 1 284 ? -78.069 -16.559 27.365 1.00 66.15 284 THR A C 1
ATOM 2281 O O . THR A 1 284 ? -78.145 -17.540 26.637 1.00 66.97 284 THR A O 1
ATOM 2285 N N . LYS A 1 285 ? -76.956 -15.848 27.486 1.00 64.27 285 LYS A N 1
ATOM 2286 C CA . LYS A 1 285 ? -75.716 -16.252 26.833 1.00 63.62 285 LYS A CA 1
ATOM 2287 C C . LYS A 1 285 ? -74.616 -16.350 27.875 1.00 62.32 285 LYS A C 1
ATOM 2288 O O . LYS A 1 285 ? -74.701 -15.750 28.947 1.00 61.61 285 LYS A O 1
ATOM 2294 N N . GLY A 1 286 ? -73.564 -17.083 27.545 1.00 62.46 286 GLY A N 1
ATOM 2295 C CA . GLY A 1 286 ? -72.430 -17.225 28.440 1.00 61.50 286 GLY A CA 1
ATOM 2296 C C . GLY A 1 286 ? -72.434 -18.589 29.102 1.00 62.99 286 GLY A C 1
ATOM 2297 O O . GLY A 1 286 ? -72.365 -19.620 28.417 1.00 63.67 286 GLY A O 1
ATOM 2298 N N . ASN A 1 287 ? -72.550 -18.577 30.434 1.00 62.97 287 ASN A N 1
ATOM 2299 C CA . ASN A 1 287 ? -72.393 -19.768 31.270 1.00 64.18 287 ASN A CA 1
ATOM 2300 C C . ASN A 1 287 ? -71.033 -20.423 30.991 1.00 63.91 287 ASN A C 1
ATOM 2301 O O . ASN A 1 287 ? -70.944 -21.623 30.695 1.00 65.58 287 ASN A O 1
ATOM 2306 N N . HIS A 1 288 ? -69.982 -19.616 31.086 1.00 61.79 288 HIS A N 1
ATOM 2307 C CA . HIS A 1 288 ? -68.617 -20.088 30.881 1.00 62.01 288 HIS A CA 1
ATOM 2308 C C . HIS A 1 288 ? -67.634 -19.265 31.730 1.00 59.94 288 HIS A C 1
ATOM 2309 O O . HIS A 1 288 ? -67.977 -18.161 32.164 1.00 59.17 288 HIS A O 1
ATOM 2316 N N . TRP A 1 289 ? -66.440 -19.797 31.989 1.00 58.66 289 TRP A N 1
ATOM 2317 C CA . TRP A 1 289 ? -65.397 -19.016 32.646 1.00 56.48 289 TRP A CA 1
ATOM 2318 C C . TRP A 1 289 ? -64.102 -19.055 31.864 1.00 56.51 289 TRP A C 1
ATOM 2319 O O . TRP A 1 289 ? -63.969 -19.829 30.909 1.00 56.98 289 TRP A O 1
ATOM 2330 N N . HIS A 1 290 ? -63.147 -18.221 32.274 1.00 55.31 290 HIS A N 1
ATOM 2331 C CA . HIS A 1 290 ? -61.839 -18.175 31.631 1.00 55.27 290 HIS A CA 1
ATOM 2332 C C . HIS A 1 290 ? -60.728 -18.222 32.671 1.00 56.14 290 HIS A C 1
ATOM 2333 O O . HIS A 1 290 ? -60.937 -17.798 33.801 1.00 56.63 290 HIS A O 1
ATOM 2340 N N . HIS A 1 291 ? -59.555 -18.719 32.288 1.00 56.36 291 HIS A N 1
ATOM 2341 C CA . HIS A 1 291 ? -58.371 -18.571 33.114 1.00 57.36 291 HIS A CA 1
ATOM 2342 C C . HIS A 1 291 ? -57.839 -17.139 33.066 1.00 56.16 291 HIS A C 1
ATOM 2343 O O . HIS A 1 291 ? -57.497 -16.597 34.110 1.00 57.17 291 HIS A O 1
ATOM 2350 N N . THR A 1 292 ? -57.732 -16.565 31.861 1.00 54.22 292 THR A N 1
ATOM 2351 C CA . THR A 1 292 ? -56.998 -15.330 31.631 1.00 53.23 292 THR A CA 1
ATOM 2352 C C . THR A 1 292 ? -57.757 -14.305 30.756 1.00 52.02 292 THR A C 1
ATOM 2353 O O . THR A 1 292 ? -57.574 -13.088 30.895 1.00 51.25 292 THR A O 1
ATOM 2357 N N . LYS A 1 293 ? -58.610 -14.798 29.860 1.00 51.96 293 LYS A N 1
ATOM 2358 C CA . LYS A 1 293 ? -59.466 -13.936 29.100 1.00 50.57 293 LYS A CA 1
ATOM 2359 C C . LYS A 1 293 ? -60.332 -13.191 30.089 1.00 50.68 293 LYS A C 1
ATOM 2360 O O . LYS A 1 293 ? -60.851 -13.807 31.014 1.00 51.66 293 LYS A O 1
ATOM 2366 N N . ASN A 1 294 ? -60.472 -11.876 29.906 1.00 50.26 294 ASN A N 1
ATOM 2367 C CA . ASN A 1 294 ? -61.445 -11.082 30.656 1.00 51.20 294 ASN A CA 1
ATOM 2368 C C . ASN A 1 294 ? -62.095 -10.003 29.808 1.00 50.59 294 ASN A C 1
ATOM 2369 O O . ASN A 1 294 ? -61.575 -9.622 28.757 1.00 50.69 294 ASN A O 1
ATOM 2374 N N . GLU A 1 295 ? -63.214 -9.488 30.292 1.00 50.67 295 GLU A N 1
ATOM 2375 C CA . GLU A 1 295 ? -64.091 -8.663 29.483 1.00 50.74 295 GLU A CA 1
ATOM 2376 C C . GLU A 1 295 ? -64.625 -7.492 30.304 1.00 50.90 295 GLU A C 1
ATOM 2377 O O . GLU A 1 295 ? -64.543 -7.496 31.544 1.00 51.66 295 GLU A O 1
ATOM 2383 N N . LYS A 1 296 ? -65.078 -6.460 29.594 1.00 49.88 296 LYS A N 1
ATOM 2384 C CA . LYS A 1 296 ? -65.870 -5.388 30.163 1.00 49.53 296 LYS A CA 1
ATOM 2385 C C . LYS A 1 296 ? -67.210 -5.396 29.429 1.00 50.15 296 LYS A C 1
ATOM 2386 O O . LYS A 1 296 ? -67.219 -5.264 28.221 1.00 49.90 296 LYS A O 1
ATOM 2392 N N . PHE A 1 297 ? -68.329 -5.604 30.139 1.00 51.26 297 PHE A N 1
ATOM 2393 C CA . PHE A 1 297 ? -69.640 -5.563 29.509 1.00 51.75 297 PHE A CA 1
ATOM 2394 C C . PHE A 1 297 ? -70.263 -4.189 29.737 1.00 52.73 297 PHE A C 1
ATOM 2395 O O . PHE A 1 297 ? -70.255 -3.686 30.854 1.00 53.33 297 PHE A O 1
ATOM 2403 N N . LEU A 1 298 ? -70.782 -3.574 28.676 1.00 52.67 298 LEU A N 1
ATOM 2404 C CA . LEU A 1 298 ? -71.489 -2.316 28.811 1.00 53.72 298 LEU A CA 1
ATOM 2405 C C . LEU A 1 298 ? -72.828 -2.370 28.065 1.00 55.23 298 LEU A C 1
ATOM 2406 O O . LEU A 1 298 ? -72.855 -2.395 26.844 1.00 55.85 298 LEU A O 1
ATOM 2411 N N . VAL A 1 299 ? -73.931 -2.408 28.805 1.00 56.22 299 VAL A N 1
ATOM 2412 C CA . VAL A 1 299 ? -75.253 -2.473 28.211 1.00 57.05 299 VAL A CA 1
ATOM 2413 C C . VAL A 1 299 ? -75.685 -1.080 27.772 1.00 57.70 299 VAL A C 1
ATOM 2414 O O . VAL A 1 299 ? -75.691 -0.148 28.569 1.00 58.40 299 VAL A O 1
ATOM 2418 N N . VAL A 1 300 ? -76.016 -0.931 26.494 1.00 57.69 300 VAL A N 1
ATOM 2419 C CA . VAL A 1 300 ? -76.321 0.388 25.952 1.00 57.57 300 VAL A CA 1
ATOM 2420 C C . VAL A 1 300 ? -77.767 0.509 25.492 1.00 59.98 300 VAL A C 1
ATOM 2421 O O . VAL A 1 300 ? -78.232 1.609 25.214 1.00 61.37 300 VAL A O 1
ATOM 2425 N N . SER A 1 301 ? -78.474 -0.616 25.416 1.00 60.40 301 SER A N 1
ATOM 2426 C CA . SER A 1 301 ? -79.891 -0.604 25.103 1.00 62.86 301 SER A CA 1
ATOM 2427 C C . SER A 1 301 ? -80.583 -1.833 25.658 1.00 63.88 301 SER A C 1
ATOM 2428 O O . SER A 1 301 ? -80.037 -2.932 25.624 1.00 62.80 301 SER A O 1
ATOM 2431 N N . GLY A 1 302 ? -81.789 -1.637 26.171 1.00 65.86 302 GLY A N 1
ATOM 2432 C CA . GLY A 1 302 ? -82.517 -2.719 26.805 1.00 67.74 302 GLY A CA 1
ATOM 2433 C C . GLY A 1 302 ? -82.071 -2.915 28.243 1.00 67.21 302 GLY A C 1
ATOM 2434 O O . GLY A 1 302 ? -81.395 -2.056 28.819 1.00 66.39 302 GLY A O 1
ATOM 2435 N N . LYS A 1 303 ? -82.450 -4.045 28.828 1.00 67.93 303 LYS A N 1
ATOM 2436 C CA . LYS A 1 303 ? -82.164 -4.301 30.235 1.00 67.87 303 LYS A CA 1
ATOM 2437 C C . LYS A 1 303 ? -82.032 -5.785 30.531 1.00 66.95 303 LYS A C 1
ATOM 2438 O O . LYS A 1 303 ? -82.665 -6.616 29.889 1.00 68.13 303 LYS A O 1
ATOM 2444 N N . GLY A 1 304 ? -81.212 -6.113 31.515 1.00 65.30 304 GLY A N 1
ATOM 2445 C CA . GLY A 1 304 ? -81.045 -7.495 31.898 1.00 65.29 304 GLY A CA 1
ATOM 2446 C C . GLY A 1 304 ? -80.149 -7.624 33.100 1.00 64.73 304 GLY A C 1
ATOM 2447 O O . GLY A 1 304 ? -80.031 -6.691 33.904 1.00 65.35 304 GLY A O 1
ATOM 2448 N N . VAL A 1 305 ? -79.505 -8.780 33.220 1.00 63.75 305 VAL A N 1
ATOM 2449 C CA . VAL A 1 305 ? -78.690 -9.068 34.381 1.00 63.03 305 VAL A CA 1
ATOM 2450 C C . VAL A 1 305 ? -77.422 -9.775 33.940 1.00 61.26 305 VAL A C 1
ATOM 2451 O O . VAL A 1 305 ? -77.454 -10.593 33.024 1.00 61.15 305 VAL A O 1
ATOM 2455 N N . ILE A 1 306 ? -76.313 -9.442 34.595 1.00 60.18 306 ILE A N 1
ATOM 2456 C CA . ILE A 1 306 ? -75.056 -10.138 34.391 1.00 59.19 306 ILE A CA 1
ATOM 2457 C C . ILE A 1 306 ? -74.783 -10.931 35.654 1.00 60.36 306 ILE A C 1
ATOM 2458 O O . ILE A 1 306 ? -74.795 -10.375 36.746 1.00 61.71 306 ILE A O 1
ATOM 2463 N N . ARG A 1 307 ? -74.550 -12.230 35.514 1.00 61.28 307 ARG A N 1
ATOM 2464 C CA . ARG A 1 307 ? -74.421 -13.120 36.678 1.00 62.59 307 ARG A CA 1
ATOM 2465 C C . ARG A 1 307 ? -73.020 -13.732 36.820 1.00 62.35 307 ARG A C 1
ATOM 2466 O O . ARG A 1 307 ? -72.358 -14.003 35.823 1.00 61.74 307 ARG A O 1
ATOM 2474 N N . PHE A 1 308 ? -72.589 -13.948 38.065 1.00 63.03 308 PHE A N 1
ATOM 2475 C CA . PHE A 1 308 ? -71.273 -14.496 38.376 1.00 62.49 308 PHE A CA 1
ATOM 2476 C C . PHE A 1 308 ? -71.397 -15.557 39.418 1.00 64.17 308 PHE A C 1
ATOM 2477 O O . PHE A 1 308 ? -72.247 -15.476 40.291 1.00 65.87 308 PHE A O 1
ATOM 2485 N N . ARG A 1 309 ? -70.509 -16.538 39.347 1.00 64.85 309 ARG A N 1
ATOM 2486 C CA . ARG A 1 309 ? -70.347 -17.546 40.388 1.00 65.90 309 ARG A CA 1
ATOM 2487 C C . ARG A 1 309 ? -68.923 -18.058 40.284 1.00 66.16 309 ARG A C 1
ATOM 2488 O O . ARG A 1 309 ? -68.537 -18.594 39.249 1.00 65.47 309 ARG A O 1
ATOM 2496 N N . HIS A 1 310 ? -68.146 -17.862 41.345 1.00 67.38 310 HIS A N 1
ATOM 2497 C CA . HIS A 1 310 ? -66.788 -18.389 41.445 1.00 68.58 310 HIS A CA 1
ATOM 2498 C C . HIS A 1 310 ? -66.811 -19.890 41.199 1.00 70.63 310 HIS A C 1
ATOM 2499 O O . HIS A 1 310 ? -67.707 -20.590 41.667 1.00 72.04 310 HIS A O 1
ATOM 2506 N N . VAL A 1 311 ? -65.835 -20.374 40.440 1.00 71.89 311 VAL A N 1
ATOM 2507 C CA . VAL A 1 311 ? -65.757 -21.787 40.070 1.00 73.96 311 VAL A CA 1
ATOM 2508 C C . VAL A 1 311 ? -65.785 -22.715 41.279 1.00 77.12 311 VAL A C 1
ATOM 2509 O O . VAL A 1 311 ? -66.506 -23.742 41.268 1.00 78.38 311 VAL A O 1
ATOM 2513 N N . ASN A 1 312 ? -65.035 -22.374 42.330 1.00 79.16 312 ASN A N 1
ATOM 2514 C CA . ASN A 1 312 ? -64.994 -23.271 43.520 1.00 83.02 312 ASN A CA 1
ATOM 2515 C C . ASN A 1 312 ? -66.159 -23.059 44.515 1.00 83.95 312 ASN A C 1
ATOM 2516 O O . ASN A 1 312 ? -66.085 -23.513 45.648 1.00 86.20 312 ASN A O 1
ATOM 2521 N N . ASP A 1 313 ? -67.231 -22.392 44.086 1.00 83.45 313 ASP A N 1
ATOM 2522 C CA . ASP A 1 313 ? -68.193 -21.788 45.019 1.00 84.49 313 ASP A CA 1
ATOM 2523 C C . ASP A 1 313 ? -69.667 -21.983 44.647 1.00 83.90 313 ASP A C 1
ATOM 2524 O O . ASP A 1 313 ? -69.972 -22.488 43.563 1.00 83.26 313 ASP A O 1
ATOM 2529 N N . ASP A 1 314 ? -70.561 -21.552 45.548 1.00 84.11 314 ASP A N 1
ATOM 2530 C CA . ASP A 1 314 ? -72.017 -21.744 45.432 1.00 84.28 314 ASP A CA 1
ATOM 2531 C C . ASP A 1 314 ? -72.813 -20.443 45.229 1.00 82.32 314 ASP A C 1
ATOM 2532 O O . ASP A 1 314 ? -73.902 -20.455 44.648 1.00 81.30 314 ASP A O 1
ATOM 2537 N N . GLU A 1 315 ? -72.260 -19.340 45.723 1.00 81.29 315 GLU A N 1
ATOM 2538 C CA . GLU A 1 315 ? -72.922 -18.038 45.720 1.00 81.03 315 GLU A CA 1
ATOM 2539 C C . GLU A 1 315 ? -73.006 -17.452 44.298 1.00 78.36 315 GLU A C 1
ATOM 2540 O O . GLU A 1 315 ? -71.979 -17.202 43.657 1.00 76.92 315 GLU A O 1
ATOM 2546 N N . ILE A 1 316 ? -74.233 -17.256 43.815 1.00 77.53 316 ILE A N 1
ATOM 2547 C CA . ILE A 1 316 ? -74.494 -16.501 42.585 1.00 75.06 316 ILE A CA 1
ATOM 2548 C C . ILE A 1 316 ? -74.590 -15.011 42.898 1.00 74.70 316 ILE A C 1
ATOM 2549 O O . ILE A 1 316 ? -75.335 -14.612 43.798 1.00 75.89 316 ILE A O 1
ATOM 2554 N N . ILE A 1 317 ? -73.832 -14.201 42.159 1.00 72.92 317 ILE A N 1
ATOM 2555 C CA . ILE A 1 317 ? -73.842 -12.747 42.308 1.00 72.71 317 ILE A CA 1
ATOM 2556 C C . ILE A 1 317 ? -74.452 -12.115 41.054 1.00 71.69 317 ILE A C 1
ATOM 2557 O O . ILE A 1 317 ? -74.020 -12.408 39.939 1.00 70.73 317 ILE A O 1
ATOM 2562 N N . GLU A 1 318 ? -75.436 -11.235 41.242 1.00 72.08 318 GLU A N 1
ATOM 2563 C CA . GLU A 1 318 ? -76.202 -10.667 40.139 1.00 70.82 318 GLU A CA 1
ATOM 2564 C C . GLU A 1 318 ? -75.990 -9.179 40.014 1.00 70.08 318 GLU A C 1
ATOM 2565 O O . GLU A 1 318 ? -76.087 -8.445 41.011 1.00 71.21 318 GLU A O 1
ATOM 2571 N N . TYR A 1 319 ? -75.706 -8.736 38.785 1.00 67.70 319 TYR A N 1
ATOM 2572 C CA . TYR A 1 319 ? -75.652 -7.315 38.468 1.00 66.55 319 TYR A CA 1
ATOM 2573 C C . TYR A 1 319 ? -76.781 -6.925 37.528 1.00 67.36 319 TYR A C 1
ATOM 2574 O O . TYR A 1 319 ? -76.761 -7.269 36.339 1.00 66.89 319 TYR A O 1
ATOM 2583 N N . TYR A 1 320 ? -77.760 -6.206 38.073 1.00 68.38 320 TYR A N 1
ATOM 2584 C CA . TYR A 1 320 ? -78.880 -5.714 37.280 1.00 68.57 320 TYR A CA 1
ATOM 2585 C C . TYR A 1 320 ? -78.475 -4.470 36.549 1.00 67.43 320 TYR A C 1
ATOM 2586 O O . TYR A 1 320 ? -77.926 -3.527 37.133 1.00 67.67 320 TYR A O 1
ATOM 2595 N N . VAL A 1 321 ? -78.757 -4.461 35.256 1.00 66.78 321 VAL A N 1
ATOM 2596 C CA . VAL A 1 321 ? -78.083 -3.514 34.393 1.00 65.54 321 VAL A CA 1
ATOM 2597 C C . VAL A 1 321 ? -78.938 -3.141 33.165 1.00 66.28 321 VAL A C 1
ATOM 2598 O O . VAL A 1 321 ? -79.710 -3.976 32.658 1.00 66.52 321 VAL A O 1
ATOM 2602 N N . SER A 1 322 ? -78.836 -1.881 32.722 1.00 66.31 322 SER A N 1
ATOM 2603 C CA . SER A 1 322 ? -79.631 -1.401 31.584 1.00 67.28 322 SER A CA 1
ATOM 2604 C C . SER A 1 322 ? -79.044 -0.169 30.895 1.00 67.06 322 SER A C 1
ATOM 2605 O O . SER A 1 322 ? -78.107 0.447 31.391 1.00 66.03 322 SER A O 1
ATOM 2608 N N . GLY A 1 323 ? -79.610 0.202 29.752 1.00 68.33 323 GLY A N 1
ATOM 2609 C CA . GLY A 1 323 ? -79.092 1.329 28.979 1.00 68.55 323 GLY A CA 1
ATOM 2610 C C . GLY A 1 323 ? -79.510 2.693 29.496 1.00 71.30 323 GLY A C 1
ATOM 2611 O O . GLY A 1 323 ? -79.088 3.725 28.959 1.00 70.89 323 GLY A O 1
ATOM 2612 N N . ASP A 1 324 ? -80.338 2.708 30.539 1.00 73.95 324 ASP A N 1
ATOM 2613 C CA . ASP A 1 324 ? -80.755 3.963 31.162 1.00 76.85 324 ASP A CA 1
ATOM 2614 C C . ASP A 1 324 ? -79.688 4.580 32.040 1.00 75.92 324 ASP A C 1
ATOM 2615 O O . ASP A 1 324 ? -79.694 5.797 32.255 1.00 77.40 324 ASP A O 1
ATOM 2620 N N . LYS A 1 325 ? -78.796 3.734 32.561 1.00 73.74 325 LYS A N 1
ATOM 2621 C CA . LYS A 1 325 ? -77.650 4.184 33.339 1.00 72.49 325 LYS A CA 1
ATOM 2622 C C . LYS A 1 325 ? -76.444 3.402 32.867 1.00 68.59 325 LYS A C 1
ATOM 2623 O O . LYS A 1 325 ? -76.395 2.191 33.013 1.00 67.86 325 LYS A O 1
ATOM 2629 N N . LEU A 1 326 ? -75.476 4.095 32.296 1.00 65.97 326 LEU A N 1
ATOM 2630 C CA . LEU A 1 326 ? -74.374 3.432 31.628 1.00 63.14 326 LEU A CA 1
ATOM 2631 C C . LEU A 1 326 ? -73.277 3.040 32.621 1.00 61.51 326 LEU A C 1
ATOM 2632 O O . LEU A 1 326 ? -72.634 3.894 33.244 1.00 61.12 326 LEU A O 1
ATOM 2637 N N . GLU A 1 327 ? -73.110 1.737 32.797 1.00 59.91 327 GLU A N 1
ATOM 2638 C CA . GLU A 1 327 ? -72.144 1.237 33.759 1.00 59.65 327 GLU A CA 1
ATOM 2639 C C . GLU A 1 327 ? -71.452 -0.034 33.272 1.00 56.96 327 GLU A C 1
ATOM 2640 O O . GLU A 1 327 ? -72.076 -0.921 32.686 1.00 56.84 327 GLU A O 1
ATOM 2646 N N . VAL A 1 328 ? -70.144 -0.090 33.486 1.00 55.14 328 VAL A N 1
ATOM 2647 C CA . VAL A 1 328 ? -69.331 -1.204 33.022 1.00 52.48 328 VAL A CA 1
ATOM 2648 C C . VAL A 1 328 ? -69.309 -2.290 34.092 1.00 53.10 328 VAL A C 1
ATOM 2649 O O . VAL A 1 328 ? -69.208 -1.994 35.279 1.00 54.50 328 VAL A O 1
ATOM 2653 N N . VAL A 1 329 ? -69.443 -3.539 33.680 1.00 52.29 329 VAL A N 1
ATOM 2654 C CA . VAL A 1 329 ? -69.225 -4.656 34.571 1.00 52.30 329 VAL A CA 1
ATOM 2655 C C . VAL A 1 329 ? -67.982 -5.393 34.105 1.00 51.55 329 VAL A C 1
ATOM 2656 O O . VAL A 1 329 ? -67.965 -5.931 32.998 1.00 51.14 329 VAL A O 1
ATOM 2660 N N . ASP A 1 330 ? -66.923 -5.386 34.913 1.00 51.93 330 ASP A N 1
ATOM 2661 C CA . ASP A 1 330 ? -65.747 -6.209 34.596 1.00 51.83 330 ASP A CA 1
ATOM 2662 C C . ASP A 1 330 ? -66.117 -7.665 34.741 1.00 52.61 330 ASP A C 1
ATOM 2663 O O . ASP A 1 330 ? -66.968 -8.001 35.563 1.00 53.92 330 ASP A O 1
ATOM 2668 N N . ILE A 1 331 ? -65.481 -8.526 33.950 1.00 52.23 331 ILE A N 1
ATOM 2669 C CA . ILE A 1 331 ? -65.694 -9.968 34.073 1.00 53.36 331 ILE A CA 1
ATOM 2670 C C . ILE A 1 331 ? -64.402 -10.636 34.571 1.00 54.03 331 ILE A C 1
ATOM 2671 O O . ILE A 1 331 ? -63.532 -10.968 33.778 1.00 53.63 331 ILE A O 1
ATOM 2676 N N . PRO A 1 332 ? -64.267 -10.813 35.899 1.00 55.05 332 PRO A N 1
ATOM 2677 C CA . PRO A 1 332 ? -63.029 -11.346 36.467 1.00 55.45 332 PRO A CA 1
ATOM 2678 C C . PRO A 1 332 ? -62.815 -12.827 36.142 1.00 55.51 332 PRO A C 1
ATOM 2679 O O . PRO A 1 332 ? -63.777 -13.603 36.100 1.00 56.15 332 PRO A O 1
ATOM 2683 N N . VAL A 1 333 ? -61.556 -13.199 35.916 1.00 54.60 333 VAL A N 1
ATOM 2684 C CA . VAL A 1 333 ? -61.179 -14.584 35.613 1.00 54.31 333 VAL A CA 1
ATOM 2685 C C . VAL A 1 333 ? -61.536 -15.501 36.756 1.00 55.49 333 VAL A C 1
ATOM 2686 O O . VAL A 1 333 ? -61.498 -15.094 37.892 1.00 56.13 333 VAL A O 1
ATOM 2690 N N . GLY A 1 334 ? -61.915 -16.733 36.451 1.00 56.67 334 GLY A N 1
ATOM 2691 C CA . GLY A 1 334 ? -62.205 -17.739 37.479 1.00 58.01 334 GLY A CA 1
ATOM 2692 C C . GLY A 1 334 ? -63.644 -17.653 37.929 1.00 58.08 334 GLY A C 1
ATOM 2693 O O . GLY A 1 334 ? -64.093 -18.456 38.742 1.00 59.81 334 GLY A O 1
ATOM 2694 N N . TYR A 1 335 ? -64.387 -16.693 37.402 1.00 56.64 335 TYR A N 1
ATOM 2695 C CA . TYR A 1 335 ? -65.827 -16.654 37.647 1.00 57.44 335 TYR A CA 1
ATOM 2696 C C . TYR A 1 335 ? -66.555 -17.083 36.390 1.00 58.10 335 TYR A C 1
ATOM 2697 O O . TYR A 1 335 ? -66.325 -16.533 35.306 1.00 57.81 335 TYR A O 1
ATOM 2706 N N . THR A 1 336 ? -67.427 -18.070 36.513 1.00 59.94 336 THR A N 1
ATOM 2707 C CA . THR A 1 336 ? -68.336 -18.349 35.423 1.00 60.89 336 THR A CA 1
ATOM 2708 C C . THR A 1 336 ? -69.364 -17.231 35.392 1.00 60.39 336 THR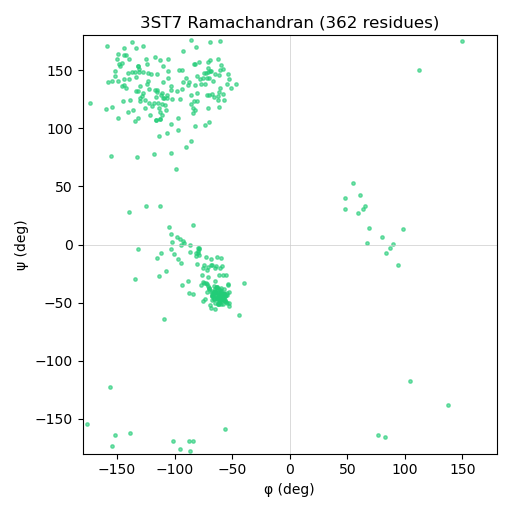 A C 1
ATOM 2709 O O . THR A 1 336 ? -69.682 -16.641 36.429 1.00 61.34 336 THR A O 1
ATOM 2713 N N . HIS A 1 337 ? -69.849 -16.889 34.206 1.00 59.94 337 HIS A N 1
ATOM 2714 C CA . HIS A 1 337 ? -70.739 -15.738 34.083 1.00 58.97 337 HIS A CA 1
ATOM 2715 C C . HIS A 1 337 ? -71.758 -15.937 32.991 1.00 59.41 337 HIS A C 1
ATOM 2716 O O . HIS A 1 337 ? -71.529 -16.713 32.063 1.00 59.66 337 HIS A O 1
ATOM 2723 N N . ASN A 1 338 ? -72.902 -15.271 33.122 1.00 59.60 338 ASN A N 1
ATOM 2724 C CA . ASN A 1 338 ? -73.890 -15.263 32.052 1.00 60.40 338 ASN A CA 1
ATOM 2725 C C . ASN A 1 338 ? -74.583 -13.925 31.971 1.00 60.53 338 ASN A C 1
ATOM 2726 O O . ASN A 1 338 ? -74.473 -13.124 32.880 1.00 61.06 338 ASN A O 1
ATOM 2731 N N . ILE A 1 339 ? -75.234 -13.656 30.852 1.00 61.42 339 ILE A N 1
ATOM 2732 C CA . ILE A 1 339 ? -75.916 -12.379 30.645 1.00 61.46 339 ILE A CA 1
ATOM 2733 C C . ILE A 1 339 ? -77.292 -12.707 30.087 1.00 63.23 339 ILE A C 1
ATOM 2734 O O . ILE A 1 339 ? -77.422 -13.557 29.201 1.00 64.40 339 ILE A O 1
ATOM 2739 N N . GLU A 1 340 ? -78.325 -12.099 30.651 1.00 64.11 340 GLU A N 1
ATOM 2740 C CA . GLU A 1 340 ? -79.687 -12.447 30.279 1.00 66.23 340 GLU A CA 1
ATOM 2741 C C . GLU A 1 340 ? -80.504 -11.211 29.945 1.00 67.08 340 GLU A C 1
ATOM 2742 O O . GLU A 1 340 ? -80.433 -10.205 30.654 1.00 66.36 340 GLU A O 1
ATOM 2748 N N . ASN A 1 341 ? -81.273 -11.295 28.859 1.00 68.62 341 ASN A N 1
ATOM 2749 C CA . ASN A 1 341 ? -82.185 -10.231 28.474 1.00 70.59 341 ASN A CA 1
ATOM 2750 C C . ASN A 1 341 ? -83.489 -10.362 29.264 1.00 73.75 341 ASN A C 1
ATOM 2751 O O . ASN A 1 341 ? -84.230 -11.344 29.120 1.00 75.29 341 ASN A O 1
ATOM 2756 N N . LEU A 1 342 ? -83.763 -9.354 30.089 1.00 74.97 342 LEU A N 1
ATOM 2757 C CA . LEU A 1 342 ? -84.922 -9.363 30.983 1.00 77.93 342 LEU A CA 1
ATOM 2758 C C . LEU A 1 342 ? -86.067 -8.482 30.482 1.00 80.50 342 LEU A C 1
ATOM 2759 O O . LEU A 1 342 ? -87.133 -8.457 31.080 1.00 83.13 342 LEU A O 1
ATOM 2764 N N . GLY A 1 343 ? -85.847 -7.782 29.373 1.00 80.53 343 GLY A N 1
ATOM 2765 C CA . GLY A 1 343 ? -86.827 -6.840 28.839 1.00 83.28 343 GLY A CA 1
ATOM 2766 C C . GLY A 1 343 ? -87.639 -7.347 27.660 1.00 85.85 343 GLY A C 1
ATOM 2767 O O . GLY A 1 343 ? -87.606 -8.538 27.332 1.00 85.64 343 GLY A O 1
ATOM 2768 N N . ASP A 1 344 ? -88.365 -6.425 27.028 1.00 88.31 344 ASP A N 1
ATOM 2769 C CA . ASP A 1 344 ? -89.278 -6.740 25.927 1.00 91.77 344 ASP A CA 1
ATOM 2770 C C . ASP A 1 344 ? -88.656 -6.412 24.582 1.00 90.67 344 ASP A C 1
ATOM 2771 O O . ASP A 1 344 ? -89.226 -6.741 23.532 1.00 92.53 344 ASP A O 1
ATOM 2776 N N . THR A 1 345 ? -87.496 -5.751 24.628 1.00 87.34 345 THR A N 1
ATOM 2777 C CA . THR A 1 345 ? -86.775 -5.330 23.439 1.00 85.78 345 THR A CA 1
ATOM 2778 C C . THR A 1 345 ? -85.412 -6.018 23.378 1.00 82.36 345 THR A C 1
ATOM 2779 O O . THR A 1 345 ? -84.923 -6.531 24.395 1.00 81.00 345 THR A O 1
ATOM 2783 N N . ASP A 1 346 ? -84.803 -6.032 22.192 1.00 80.96 346 ASP A N 1
ATOM 2784 C CA . ASP A 1 346 ? -83.443 -6.551 22.031 1.00 77.69 346 ASP A CA 1
ATOM 2785 C C . ASP A 1 346 ? -82.503 -5.814 22.972 1.00 74.59 346 ASP A C 1
ATOM 2786 O O . ASP A 1 346 ? -82.576 -4.594 23.118 1.00 74.37 346 ASP A O 1
ATOM 2799 N N . VAL A 1 348 ? -78.652 -4.782 23.766 1.00 64.07 348 VAL A N 1
ATOM 2800 C CA . VAL A 1 348 ? -77.379 -4.685 23.100 1.00 61.22 348 VAL A CA 1
ATOM 2801 C C . VAL A 1 348 ? -76.265 -4.363 24.073 1.00 59.19 348 VAL A C 1
ATOM 2802 O O . VAL A 1 348 ? -76.326 -3.370 24.790 1.00 59.61 348 VAL A O 1
ATOM 2806 N N . THR A 1 349 ? -75.274 -5.245 24.115 1.00 57.12 349 THR A N 1
ATOM 2807 C CA . THR A 1 349 ? -74.160 -5.117 25.018 1.00 55.94 349 THR A CA 1
ATOM 2808 C C . THR A 1 349 ? -72.880 -4.932 24.220 1.00 54.74 349 THR A C 1
ATOM 2809 O O . THR A 1 349 ? -72.578 -5.727 23.325 1.00 55.09 349 THR A O 1
ATOM 2813 N N . ILE A 1 350 ? -72.134 -3.886 24.547 1.00 53.37 350 ILE A N 1
ATOM 2814 C CA . ILE A 1 350 ? -70.813 -3.696 24.002 1.00 52.56 350 ILE A CA 1
ATOM 2815 C C . ILE A 1 350 ? -69.873 -4.459 24.910 1.00 52.30 350 ILE A C 1
ATOM 2816 O O . ILE A 1 350 ? -69.949 -4.337 26.145 1.00 52.58 350 ILE A O 1
ATOM 2829 N N . TRP A 1 352 ? -65.825 -5.328 25.503 1.00 49.48 352 TRP A N 1
ATOM 2830 C CA . TRP A 1 352 ? -64.396 -5.260 25.301 1.00 47.63 352 TRP A CA 1
ATOM 2831 C C . TRP A 1 352 ? -63.842 -6.562 25.866 1.00 48.50 352 TRP A C 1
ATOM 2832 O O . TRP A 1 352 ? -64.310 -7.029 26.900 1.00 48.96 352 TRP A O 1
ATOM 2843 N N . VAL A 1 353 ? -62.865 -7.150 25.179 1.00 48.56 353 VAL A N 1
ATOM 2844 C CA . VAL A 1 353 ? -62.196 -8.361 25.637 1.00 49.29 353 VAL A CA 1
ATOM 2845 C C . VAL A 1 353 ? -60.679 -8.138 25.534 1.00 49.45 353 VAL A C 1
ATOM 2846 O O . VAL A 1 353 ? -60.236 -7.389 24.672 1.00 48.68 353 VAL A O 1
ATOM 2850 N N . ASN A 1 354 ? -59.892 -8.750 26.425 1.00 49.96 354 ASN A N 1
ATOM 2851 C CA . ASN A 1 354 ? -58.458 -8.459 26.494 1.00 50.22 354 ASN A CA 1
ATOM 2852 C C . ASN A 1 354 ? -57.589 -9.149 25.440 1.00 52.14 354 ASN A C 1
ATOM 2853 O O . ASN A 1 354 ? -56.396 -8.915 25.372 1.00 52.45 354 ASN A O 1
ATOM 2858 N N . GLU A 1 355 ? -58.178 -10.018 24.636 1.00 54.80 355 GLU A N 1
ATOM 2859 C CA . GLU A 1 355 ? -57.418 -10.789 23.663 1.00 58.27 355 GLU A CA 1
ATOM 2860 C C . GLU A 1 355 ? -58.307 -11.230 22.527 1.00 60.89 355 GLU A C 1
ATOM 2861 O O . GLU A 1 355 ? -59.523 -11.187 22.614 1.00 60.37 355 GLU A O 1
ATOM 2875 N N . PHE A 1 357 ? -60.147 -13.816 19.986 1.00 72.13 357 PHE A N 1
ATOM 2876 C CA . PHE A 1 357 ? -60.915 -15.007 20.163 1.00 74.06 357 PHE A CA 1
ATOM 2877 C C . PHE A 1 357 ? -60.329 -16.045 19.231 1.00 76.64 357 PHE A C 1
ATOM 2878 O O . PHE A 1 357 ? -60.187 -15.815 18.035 1.00 76.58 357 PHE A O 1
ATOM 2886 N N . ASP A 1 358 ? -59.937 -17.171 19.808 1.00 79.03 358 ASP A N 1
ATOM 2887 C CA . ASP A 1 358 ? -59.366 -18.262 19.054 1.00 82.66 358 ASP A CA 1
ATOM 2888 C C . ASP A 1 358 ? -60.022 -19.557 19.524 1.00 85.24 358 ASP A C 1
ATOM 2889 O O . ASP A 1 358 ? -59.751 -20.034 20.625 1.00 85.40 358 ASP A O 1
ATOM 2894 N N . PRO A 1 359 ? -60.917 -20.121 18.698 1.00 87.49 359 PRO A N 1
ATOM 2895 C CA . PRO A 1 359 ? -61.590 -21.341 19.151 1.00 89.21 359 PRO A CA 1
ATOM 2896 C C . PRO A 1 359 ? -60.734 -22.609 19.023 1.00 91.67 359 PRO A C 1
ATOM 2897 O O . PRO A 1 359 ? -61.182 -23.666 19.457 1.00 93.08 359 PRO A O 1
ATOM 2901 N N . ASN A 1 360 ? -59.526 -22.504 18.456 1.00 92.31 360 ASN A N 1
ATOM 2902 C CA . ASN A 1 360 ? -58.523 -23.581 18.568 1.00 94.91 360 ASN A CA 1
ATOM 2903 C C . ASN A 1 360 ? -57.999 -23.735 19.994 1.00 94.00 360 ASN A C 1
ATOM 2904 O O . ASN A 1 360 ? -58.032 -24.838 20.556 1.00 95.98 360 ASN A O 1
ATOM 2909 N N . GLN A 1 361 ? -57.500 -22.620 20.547 1.00 90.84 361 GLN A N 1
ATOM 2910 C CA . GLN A 1 361 ? -57.035 -22.503 21.942 1.00 89.03 361 GLN A CA 1
ATOM 2911 C C . GLN A 1 361 ? -57.917 -21.460 22.668 1.00 84.17 361 GLN A C 1
ATOM 2912 O O . GLN A 1 361 ? -57.513 -20.310 22.860 1.00 82.83 361 GLN A O 1
ATOM 2918 N N . PRO A 1 362 ? -59.132 -21.870 23.063 1.00 81.79 362 PRO A N 1
ATOM 2919 C CA . PRO A 1 362 ? -60.307 -21.021 23.335 1.00 77.47 362 PRO A CA 1
ATOM 2920 C C . PRO A 1 362 ? -60.338 -20.149 24.605 1.00 73.47 362 PRO A C 1
ATOM 2921 O O . PRO A 1 362 ? -60.949 -19.028 24.587 1.00 70.79 362 PRO A O 1
ATOM 2925 N N . ASP A 1 363 ? -59.710 -20.677 25.666 1.00 71.10 363 ASP A N 1
ATOM 2926 C CA . ASP A 1 363 ? -59.779 -20.163 27.049 1.00 67.03 363 ASP A CA 1
ATOM 2927 C C . ASP A 1 363 ? -61.179 -19.876 27.542 1.00 64.68 363 ASP A C 1
ATOM 2928 O O . ASP A 1 363 ? -61.435 -18.877 28.222 1.00 62.55 363 ASP A O 1
AT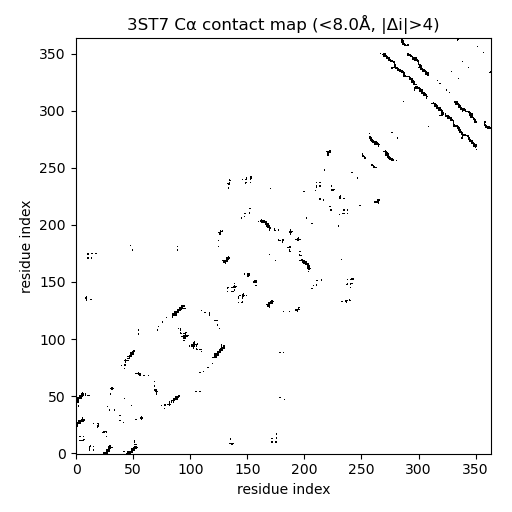OM 2933 N N . THR A 1 364 ? -62.104 -20.756 27.194 1.00 64.60 364 THR A N 1
ATOM 2934 C CA . THR A 1 364 ? -63.435 -20.637 27.745 1.00 63.28 364 THR A CA 1
ATOM 2935 C C . THR A 1 364 ? -63.999 -22.020 28.041 1.00 64.66 364 THR A C 1
ATOM 2936 O O . THR A 1 364 ? -63.839 -22.938 27.249 1.00 66.45 364 THR A O 1
ATOM 2940 N N . TYR A 1 365 ? -64.594 -22.170 29.221 1.00 64.21 365 TYR A N 1
ATOM 2941 C CA . TYR A 1 365 ? -64.980 -23.481 29.741 1.00 66.12 365 TYR A CA 1
ATOM 2942 C C . TYR A 1 365 ? -66.430 -23.433 30.198 1.00 66.91 365 TYR A C 1
ATOM 2943 O O . TYR A 1 365 ? -66.831 -22.554 30.973 1.00 65.07 365 TYR A O 1
ATOM 2952 N N . PHE A 1 366 ? -67.231 -24.357 29.681 1.00 69.67 366 PHE A N 1
ATOM 2953 C CA . PHE A 1 366 ? -68.640 -24.324 29.982 1.00 71.22 366 PHE A CA 1
ATOM 2954 C C . PHE A 1 366 ? -68.862 -24.701 31.444 1.00 72.59 366 PHE A C 1
ATOM 2955 O O . PHE A 1 366 ? -68.342 -25.724 31.927 1.00 73.80 366 PHE A O 1
ATOM 2963 N N . LEU A 1 367 ? -69.616 -23.847 32.135 1.00 71.97 367 LEU A N 1
ATOM 2964 C CA . LEU A 1 367 ? -70.036 -24.088 33.506 1.00 73.35 367 LEU A CA 1
ATOM 2965 C C . LEU A 1 367 ? -71.249 -23.214 33.798 1.00 73.44 367 LEU A C 1
ATOM 2966 O O . LEU A 1 367 ? -71.169 -21.973 33.774 1.00 71.31 367 LEU A O 1
ATOM 2971 N N . GLU A 1 368 ? -72.374 -23.870 34.069 1.00 75.90 368 GLU A N 1
ATOM 2972 C CA . GLU A 1 368 ? -73.630 -23.164 34.269 1.00 77.17 368 GLU A CA 1
ATOM 2973 C C . GLU A 1 368 ? -73.651 -22.330 35.515 1.00 76.58 368 GLU A C 1
ATOM 2974 O O . GLU A 1 368 ? -73.276 -22.796 36.592 1.00 77.02 368 GLU A O 1
ATOM 2980 N N . VAL A 1 369 ? -74.039 -21.073 35.327 1.00 75.87 369 VAL A N 1
ATOM 2981 C CA . VAL A 1 369 ? -74.734 -20.307 36.351 1.00 76.43 369 VAL A CA 1
ATOM 2982 C C . VAL A 1 369 ? -74.133 -18.934 36.650 1.00 75.29 369 VAL A C 1
ATOM 2983 O O . VAL A 1 369 ? -73.469 -18.347 35.766 1.00 74.12 369 VAL A O 1
#

CATH classification: 3.40.50.720 (+1 more: 2.60.120.10)

Organism: Staphylococcus aureus (strain Mu50 / ATCC 700699) (NCBI:txid158878)

Solvent-accessible surface area: 20606 Å² total